Protein AF-A0A0W0YCG8-F1 (afdb_monomer)

Organism: NCBI:txid28087

Structure (mmCIF, N/CA/C/O backbone):
data_AF-A0A0W0YCG8-F1
#
_entry.id   AF-A0A0W0YCG8-F1
#
loop_
_atom_site.group_PDB
_atom_site.id
_atom_site.type_symbol
_atom_site.label_atom_id
_atom_site.label_alt_id
_atom_site.label_comp_id
_atom_site.label_asym_id
_atom_site.label_entity_id
_atom_site.label_seq_id
_atom_site.pdbx_PDB_ins_code
_atom_site.Cartn_x
_atom_site.Cartn_y
_atom_site.Cartn_z
_atom_site.occupancy
_atom_site.B_iso_or_equiv
_atom_site.auth_seq_id
_atom_site.auth_comp_id
_atom_site.auth_asym_id
_atom_site.auth_atom_id
_atom_site.pdbx_PDB_model_num
ATOM 1 N N . MET A 1 1 ? 3.716 -2.153 -11.231 1.00 75.94 1 MET A N 1
ATOM 2 C CA . MET A 1 1 ? 2.889 -1.045 -11.784 1.00 75.94 1 MET A CA 1
ATOM 3 C C . MET A 1 1 ? 3.564 0.271 -11.374 1.00 75.94 1 MET A C 1
ATOM 5 O O . MET A 1 1 ? 4.668 0.195 -10.859 1.00 75.94 1 MET A O 1
ATOM 9 N N . TRP A 1 2 ? 3.034 1.462 -11.666 1.00 79.69 2 TRP A N 1
ATOM 10 C CA . TRP A 1 2 ? 3.650 2.719 -11.185 1.00 79.69 2 TRP A CA 1
ATOM 11 C C . TRP A 1 2 ? 3.184 3.035 -9.757 1.00 79.69 2 TRP A C 1
ATOM 13 O O . TRP A 1 2 ? 2.048 2.702 -9.394 1.00 79.69 2 TRP A O 1
ATOM 23 N N . LEU A 1 3 ? 4.001 3.732 -8.964 1.00 80.56 3 LEU A N 1
ATOM 24 C CA . LEU A 1 3 ? 3.721 4.027 -7.554 1.00 80.56 3 LEU A CA 1
ATOM 25 C C . LEU A 1 3 ? 2.425 4.844 -7.393 1.00 80.56 3 LEU A C 1
ATOM 27 O O . LEU A 1 3 ? 1.609 4.587 -6.502 1.00 80.56 3 LEU A O 1
ATOM 31 N N . ALA A 1 4 ? 2.151 5.778 -8.305 1.00 82.56 4 ALA A N 1
ATOM 32 C CA . ALA A 1 4 ? 0.901 6.534 -8.356 1.00 82.56 4 ALA A CA 1
ATOM 33 C C . ALA A 1 4 ? -0.326 5.648 -8.624 1.00 82.56 4 ALA A C 1
ATOM 35 O O . ALA A 1 4 ? -1.410 5.925 -8.099 1.00 82.56 4 ALA A O 1
ATOM 36 N N . GLN A 1 5 ? -0.175 4.563 -9.391 1.00 87.38 5 GLN A N 1
ATOM 37 C CA . GLN A 1 5 ? -1.252 3.592 -9.590 1.00 87.38 5 GLN A CA 1
ATOM 38 C C . GLN A 1 5 ? -1.502 2.791 -8.303 1.00 87.38 5 GLN A C 1
ATOM 40 O O . GLN A 1 5 ? -2.656 2.620 -7.904 1.00 87.38 5 GLN A O 1
ATOM 45 N N . HIS A 1 6 ? -0.446 2.374 -7.598 1.00 91.62 6 HIS A N 1
ATOM 46 C CA . HIS A 1 6 ? -0.565 1.701 -6.299 1.00 91.62 6 HIS A CA 1
ATOM 47 C C . HIS A 1 6 ? -1.318 2.570 -5.274 1.00 91.62 6 HIS A C 1
ATOM 49 O O . HIS A 1 6 ? -2.261 2.117 -4.608 1.00 91.62 6 HIS A O 1
ATOM 55 N N . ALA A 1 7 ? -0.987 3.864 -5.211 1.00 91.38 7 ALA A N 1
ATOM 56 C CA . ALA A 1 7 ? -1.685 4.822 -4.358 1.00 91.38 7 ALA A CA 1
ATOM 57 C C . ALA A 1 7 ? -3.140 5.053 -4.771 1.00 91.38 7 ALA A C 1
ATOM 59 O O . ALA A 1 7 ? -4.016 5.120 -3.907 1.00 91.38 7 ALA A O 1
ATOM 60 N N . ALA A 1 8 ? -3.430 5.151 -6.068 1.00 93.25 8 ALA A N 1
ATOM 61 C CA . ALA A 1 8 ? -4.796 5.335 -6.541 1.00 93.25 8 ALA A CA 1
ATOM 62 C C . ALA A 1 8 ? -5.688 4.133 -6.182 1.00 93.25 8 ALA A C 1
ATOM 64 O O . ALA A 1 8 ? -6.785 4.342 -5.661 1.00 93.25 8 ALA A O 1
ATOM 65 N N . ILE A 1 9 ? -5.207 2.893 -6.351 1.00 95.06 9 ILE A N 1
ATOM 66 C CA . ILE A 1 9 ? -5.914 1.681 -5.888 1.00 95.06 9 ILE A CA 1
ATOM 67 C C . ILE A 1 9 ? -6.145 1.750 -4.375 1.00 95.06 9 ILE A C 1
ATOM 69 O O . ILE A 1 9 ? -7.273 1.567 -3.911 1.00 95.06 9 ILE A O 1
ATOM 73 N N . SER A 1 10 ? -5.099 2.076 -3.613 1.00 95.69 10 SER A N 1
ATOM 74 C CA . SER A 1 10 ? -5.163 2.196 -2.153 1.00 95.69 10 SER A CA 1
ATOM 75 C C . SER A 1 10 ? -6.242 3.184 -1.702 1.00 95.69 10 SER A C 1
ATOM 77 O O . SER A 1 10 ? -7.045 2.888 -0.817 1.00 95.69 10 SER A O 1
ATOM 79 N N . ILE A 1 11 ? -6.310 4.351 -2.344 1.00 95.69 11 ILE A N 1
ATOM 80 C CA . ILE A 1 11 ? -7.293 5.389 -2.027 1.00 95.69 11 ILE A CA 1
ATOM 81 C C . ILE A 1 11 ? -8.703 4.953 -2.432 1.00 95.69 11 ILE A C 1
ATOM 83 O O . ILE A 1 11 ? -9.627 5.125 -1.636 1.00 95.69 11 ILE A O 1
ATOM 87 N N . ILE A 1 12 ? -8.882 4.364 -3.620 1.00 96.50 12 ILE A N 1
ATOM 88 C CA . ILE A 1 12 ? -10.183 3.845 -4.073 1.00 96.50 12 ILE A CA 1
ATOM 89 C C . ILE A 1 12 ? -10.737 2.858 -3.046 1.00 96.50 12 ILE A C 1
ATOM 91 O O . ILE A 1 12 ? -11.867 3.016 -2.579 1.00 96.50 12 ILE A O 1
ATOM 95 N N . VAL A 1 13 ? -9.935 1.871 -2.647 1.00 96.44 13 VAL A N 1
ATOM 96 C CA . VAL A 1 13 ? -10.360 0.844 -1.692 1.00 96.44 13 VAL A CA 1
ATOM 97 C C . VAL A 1 13 ? -10.629 1.445 -0.313 1.00 96.44 13 VAL A C 1
ATOM 99 O O . VAL A 1 13 ? -11.648 1.116 0.302 1.00 96.44 13 VAL A O 1
ATOM 102 N N . ALA A 1 14 ? -9.782 2.360 0.166 1.00 96.06 14 ALA A N 1
ATOM 103 C CA . ALA A 1 14 ? -9.992 3.031 1.447 1.00 96.06 14 ALA A CA 1
ATOM 104 C C . ALA A 1 14 ? -11.296 3.842 1.457 1.00 96.06 14 ALA A C 1
ATOM 106 O O . ALA A 1 14 ? -12.051 3.796 2.432 1.00 96.06 14 ALA A O 1
ATOM 107 N N . THR A 1 15 ? -11.594 4.557 0.370 1.00 96.00 15 THR A N 1
ATOM 108 C CA . THR A 1 15 ? -12.833 5.325 0.214 1.00 96.00 15 THR A CA 1
ATOM 109 C C . THR A 1 15 ? -14.055 4.411 0.169 1.00 96.00 15 THR A C 1
ATOM 111 O O . THR A 1 15 ? -15.028 4.669 0.878 1.00 96.00 15 THR A O 1
ATOM 114 N N . LEU A 1 16 ? -14.014 3.323 -0.604 1.00 96.44 16 LEU A N 1
ATOM 115 C CA . LEU A 1 16 ? -15.123 2.367 -0.681 1.00 96.44 16 LEU A CA 1
ATOM 116 C C . LEU A 1 16 ? -15.364 1.662 0.658 1.00 96.44 16 LEU A C 1
ATOM 118 O O . LEU A 1 16 ? -16.511 1.526 1.085 1.00 96.44 16 LEU A O 1
ATOM 122 N N . SER A 1 17 ? -14.297 1.280 1.359 1.00 95.81 17 SER A N 1
ATOM 123 C CA . SER A 1 17 ? -14.372 0.694 2.702 1.00 95.81 17 SER A CA 1
ATOM 124 C C . SER A 1 17 ? -14.968 1.685 3.700 1.00 95.81 17 SER A C 1
ATOM 126 O O . SER A 1 17 ? -15.853 1.334 4.479 1.00 95.81 17 SER A O 1
ATOM 128 N N . HIS A 1 18 ? -14.544 2.952 3.653 1.00 94.88 18 HIS A N 1
ATOM 129 C CA . HIS A 1 18 ? -15.109 4.007 4.491 1.00 94.88 18 HIS A CA 1
ATOM 130 C C . HIS A 1 18 ? -16.610 4.192 4.241 1.00 94.88 18 HIS A C 1
ATOM 132 O O . HIS A 1 18 ? -17.388 4.244 5.193 1.00 94.88 18 HIS A O 1
ATOM 138 N N . ALA A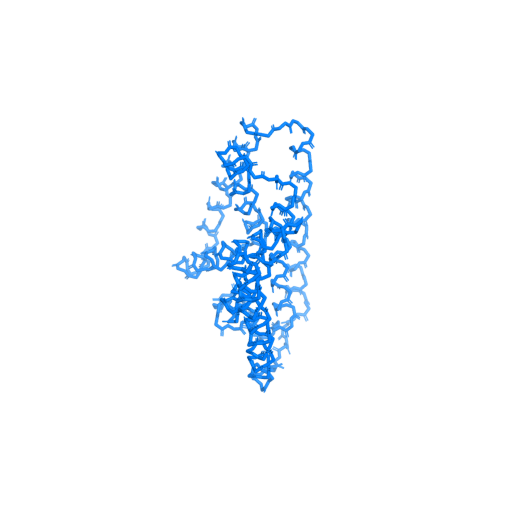 1 19 ? -17.019 4.241 2.972 1.00 94.00 19 ALA A N 1
ATOM 139 C CA . ALA A 1 19 ? -18.409 4.452 2.587 1.00 94.00 19 ALA A CA 1
ATOM 140 C C . ALA A 1 19 ? -19.321 3.272 2.965 1.00 94.00 19 ALA A C 1
ATOM 142 O O . ALA A 1 19 ? -20.441 3.487 3.424 1.00 94.00 19 ALA A O 1
ATOM 143 N N . SER A 1 20 ? -18.848 2.036 2.788 1.00 94.94 20 SER A N 1
ATOM 144 C CA . SER A 1 20 ? -19.651 0.820 2.992 1.00 94.94 20 SER A CA 1
ATOM 145 C C . SER A 1 20 ? -19.621 0.302 4.431 1.00 94.94 20 SER A C 1
ATOM 147 O O . SER A 1 20 ? -20.658 -0.076 4.970 1.00 94.94 20 SER A O 1
ATOM 149 N N . MET A 1 21 ? -18.453 0.314 5.076 1.00 93.50 21 MET A N 1
ATOM 150 C CA . MET A 1 21 ? -18.226 -0.313 6.384 1.00 93.50 21 MET A CA 1
ATOM 151 C C . MET A 1 21 ? -18.056 0.701 7.521 1.00 93.50 21 MET A C 1
ATOM 153 O O . MET A 1 21 ? -17.871 0.307 8.670 1.00 93.50 21 MET A O 1
ATOM 157 N N . ARG A 1 22 ? -18.104 2.010 7.227 1.00 90.31 22 ARG A N 1
ATOM 158 C CA . ARG A 1 22 ? -17.915 3.106 8.200 1.00 90.31 22 ARG A CA 1
ATOM 159 C C . ARG A 1 22 ? -16.582 3.045 8.957 1.00 90.31 22 ARG A C 1
ATOM 161 O O . ARG A 1 22 ? -16.466 3.556 10.070 1.00 90.31 22 ARG A O 1
ATOM 168 N N . VAL A 1 23 ? -15.556 2.457 8.347 1.00 92.81 23 VAL A N 1
ATOM 169 C CA . VAL A 1 23 ? -14.203 2.418 8.918 1.00 92.81 23 VAL A CA 1
ATOM 170 C C . VAL A 1 23 ? -13.566 3.818 8.918 1.00 92.81 23 VAL A C 1
ATOM 172 O O . VAL A 1 23 ? -13.846 4.615 8.018 1.00 92.81 23 VAL A O 1
ATOM 175 N N . PRO A 1 24 ? -12.701 4.165 9.890 1.00 94.25 24 PRO A N 1
ATOM 176 C CA . PRO A 1 24 ? -12.032 5.464 9.937 1.00 94.25 24 PRO A CA 1
ATOM 177 C C . PRO A 1 24 ? -11.129 5.701 8.717 1.00 94.25 24 PRO A C 1
ATOM 179 O O . PRO A 1 24 ? -10.029 5.155 8.628 1.00 94.25 24 PRO A O 1
ATOM 182 N N . PHE A 1 25 ? -11.572 6.571 7.801 1.00 93.69 25 PHE A N 1
ATOM 183 C CA . PHE A 1 25 ? -10.884 6.828 6.531 1.00 93.69 25 PHE A CA 1
ATOM 184 C C . PHE A 1 25 ? -9.417 7.225 6.714 1.00 93.69 25 PHE A C 1
ATOM 186 O O . PHE A 1 25 ? -8.550 6.654 6.068 1.00 93.69 25 PHE A O 1
ATOM 193 N N . LYS A 1 26 ? -9.130 8.177 7.614 1.00 93.88 26 LYS A N 1
ATOM 194 C CA . LYS A 1 26 ? -7.778 8.735 7.789 1.00 93.88 26 LYS A CA 1
ATOM 195 C C . LYS A 1 26 ? -6.751 7.674 8.175 1.00 93.88 26 LYS A C 1
ATOM 197 O O . LYS A 1 26 ? -5.695 7.614 7.563 1.00 93.88 26 LYS A O 1
ATOM 202 N N . SER A 1 27 ? -7.058 6.856 9.179 1.00 94.69 27 SER A N 1
ATOM 203 C CA . SER A 1 27 ? -6.141 5.811 9.645 1.00 94.69 27 SER A CA 1
ATOM 204 C C . SER A 1 27 ? -5.960 4.728 8.589 1.00 94.69 27 SER A C 1
ATOM 206 O O . SER A 1 27 ? -4.835 4.303 8.353 1.00 94.69 27 SER A O 1
ATOM 208 N N . LEU A 1 28 ? -7.052 4.335 7.923 1.00 96.00 28 LEU A N 1
ATOM 209 C CA . LEU A 1 28 ? -7.011 3.316 6.882 1.00 96.00 28 LEU A CA 1
ATOM 210 C C . LEU A 1 28 ? -6.197 3.779 5.669 1.00 96.00 28 LEU A C 1
ATOM 212 O O . LEU A 1 28 ? -5.241 3.111 5.295 1.00 96.00 28 LEU A O 1
ATOM 216 N N . VAL A 1 29 ? -6.532 4.936 5.087 1.00 95.25 29 VAL A N 1
ATOM 217 C CA . VAL A 1 29 ? -5.847 5.458 3.895 1.00 95.25 29 VAL A CA 1
ATOM 218 C C . VAL A 1 29 ? -4.385 5.773 4.186 1.00 95.25 29 VAL A C 1
ATOM 220 O O . VAL A 1 29 ? -3.536 5.513 3.344 1.00 95.25 29 VAL A O 1
ATOM 223 N N . PHE A 1 30 ? -4.070 6.274 5.386 1.00 95.81 30 PHE A N 1
ATOM 224 C CA . PHE A 1 30 ? -2.686 6.511 5.781 1.00 95.81 30 PHE A CA 1
ATOM 225 C C . PHE A 1 30 ? -1.898 5.201 5.840 1.00 95.81 30 PHE A C 1
ATOM 227 O O . PHE A 1 30 ? -0.817 5.138 5.269 1.00 95.81 30 PHE A O 1
ATOM 234 N N . GLY A 1 31 ? -2.455 4.145 6.444 1.00 97.06 31 GLY A N 1
ATOM 235 C CA . GLY A 1 31 ? -1.828 2.822 6.451 1.00 97.06 31 GLY A CA 1
ATOM 236 C C . GLY A 1 31 ? -1.652 2.236 5.051 1.00 97.06 31 GLY A C 1
ATOM 237 O O . GLY A 1 31 ? -0.573 1.752 4.729 1.00 97.06 31 GLY A O 1
ATOM 238 N N . MET A 1 32 ? -2.676 2.331 4.197 1.00 97.12 32 MET A N 1
ATOM 239 C CA . MET A 1 32 ? -2.603 1.803 2.829 1.00 97.12 32 MET A CA 1
ATOM 240 C C . MET A 1 32 ? -1.589 2.556 1.967 1.00 97.12 32 MET A C 1
ATOM 242 O O . MET A 1 32 ? -0.845 1.931 1.223 1.00 97.12 32 MET A O 1
ATOM 246 N N . LEU A 1 33 ? -1.519 3.886 2.083 1.00 94.62 33 LEU A N 1
ATOM 247 C CA . LEU A 1 33 ? -0.492 4.674 1.405 1.00 94.62 33 LEU A CA 1
ATOM 248 C C . LEU A 1 33 ? 0.897 4.327 1.945 1.00 94.62 33 LEU A C 1
ATOM 250 O O . LEU A 1 33 ? 1.789 4.044 1.159 1.00 94.62 33 LEU A O 1
ATOM 254 N N . LEU A 1 34 ? 1.067 4.263 3.269 1.00 94.06 34 LEU A N 1
ATOM 255 C CA . LEU A 1 34 ? 2.352 3.942 3.892 1.00 94.06 34 LEU A CA 1
ATOM 256 C C . LEU A 1 34 ? 2.893 2.570 3.459 1.00 94.06 34 LEU A C 1
ATOM 258 O O . LEU A 1 34 ? 4.100 2.421 3.312 1.00 94.06 34 LEU A O 1
ATOM 262 N N . ALA A 1 35 ? 2.018 1.596 3.199 1.00 94.75 35 ALA A N 1
ATOM 263 C CA . ALA A 1 35 ? 2.412 0.287 2.681 1.00 94.75 35 ALA A CA 1
ATOM 264 C C . ALA A 1 35 ? 3.114 0.353 1.317 1.00 94.75 35 ALA A C 1
ATOM 266 O O . ALA A 1 35 ? 3.987 -0.465 1.057 1.00 94.75 35 ALA A O 1
ATOM 267 N N . ASN A 1 36 ? 2.791 1.340 0.474 1.00 90.50 36 ASN A N 1
ATOM 268 C CA . ASN A 1 36 ? 3.441 1.511 -0.829 1.00 90.50 36 ASN A CA 1
ATOM 269 C C . ASN A 1 36 ? 4.887 2.006 -0.715 1.00 90.50 36 ASN A C 1
ATOM 271 O O . ASN A 1 36 ? 5.609 1.980 -1.700 1.00 90.50 36 ASN A O 1
ATOM 275 N N . LEU A 1 37 ? 5.341 2.419 0.476 1.00 88.12 37 LEU A N 1
ATOM 276 C CA . LEU A 1 37 ? 6.766 2.666 0.709 1.00 88.12 37 LEU A CA 1
ATOM 277 C C . LEU A 1 37 ? 7.602 1.385 0.669 1.00 88.12 37 LEU A C 1
ATOM 279 O O . LEU A 1 37 ? 8.823 1.479 0.758 1.00 88.12 37 LEU A O 1
ATOM 283 N N . ILE A 1 38 ? 6.976 0.210 0.552 1.00 86.56 38 ILE A N 1
ATOM 284 C CA . ILE A 1 38 ? 7.695 -1.036 0.308 1.00 86.56 38 ILE A CA 1
ATOM 285 C C . ILE A 1 38 ? 8.560 -0.953 -0.955 1.00 86.56 38 ILE A C 1
ATOM 287 O O . ILE A 1 38 ? 9.672 -1.465 -0.908 1.00 86.56 38 ILE A O 1
ATOM 291 N N . ASP A 1 39 ? 8.135 -0.165 -1.958 1.00 81.81 39 ASP A N 1
ATOM 292 C CA . ASP A 1 39 ? 8.884 0.132 -3.190 1.00 81.81 39 ASP A CA 1
ATOM 293 C C . ASP A 1 39 ? 10.257 0.779 -2.954 1.00 81.81 39 ASP A C 1
ATOM 295 O O . ASP A 1 39 ? 11.067 0.894 -3.872 1.00 81.81 39 ASP A O 1
ATOM 299 N N . ILE A 1 40 ? 10.570 1.214 -1.727 1.00 75.56 40 ILE A N 1
ATOM 300 C CA . ILE A 1 40 ? 11.920 1.673 -1.394 1.00 75.56 40 ILE A CA 1
ATOM 301 C C . ILE A 1 40 ? 12.970 0.566 -1.583 1.00 75.56 40 ILE A C 1
ATOM 303 O O . ILE A 1 40 ? 14.147 0.880 -1.747 1.00 75.56 40 ILE A O 1
ATOM 307 N N . ASP A 1 41 ? 12.583 -0.714 -1.580 1.00 71.75 41 ASP A N 1
ATOM 308 C CA . ASP A 1 41 ? 13.497 -1.818 -1.888 1.00 71.75 41 ASP A CA 1
ATOM 309 C C . ASP A 1 41 ? 14.020 -1.796 -3.328 1.00 71.75 41 ASP A C 1
ATOM 311 O O . ASP A 1 41 ? 15.180 -2.152 -3.540 1.00 71.75 41 ASP A O 1
ATOM 315 N N . HIS A 1 42 ? 13.281 -1.222 -4.280 1.00 73.56 42 HIS A N 1
ATOM 316 C CA . HIS A 1 42 ? 13.799 -0.935 -5.622 1.00 73.56 42 HIS A CA 1
ATOM 317 C C . HIS A 1 42 ? 15.029 -0.023 -5.581 1.00 73.56 42 HIS A C 1
ATOM 319 O O . HIS A 1 42 ? 15.949 -0.195 -6.375 1.00 73.56 42 HIS A O 1
ATOM 325 N N . ALA A 1 43 ? 15.093 0.916 -4.627 1.00 65.12 43 ALA A N 1
ATOM 326 C CA . ALA A 1 43 ? 16.251 1.793 -4.443 1.00 65.12 43 ALA A CA 1
ATOM 327 C C . ALA A 1 43 ? 17.458 1.083 -3.797 1.00 65.12 43 ALA A C 1
ATOM 329 O O . ALA A 1 43 ? 18.575 1.599 -3.864 1.00 65.12 43 ALA A O 1
ATOM 330 N N . PHE A 1 44 ? 17.257 -0.083 -3.178 1.00 62.69 44 PHE A N 1
ATOM 331 C CA . PHE A 1 44 ? 18.330 -0.909 -2.614 1.00 62.69 44 PHE A CA 1
ATOM 332 C C . PHE A 1 44 ? 18.793 -2.015 -3.578 1.00 62.69 44 PHE A C 1
ATOM 334 O O . PHE A 1 44 ? 19.954 -2.413 -3.519 1.00 62.69 44 PHE A O 1
ATOM 341 N N . ASP A 1 45 ? 17.930 -2.429 -4.510 1.00 61.44 45 ASP A N 1
ATOM 342 C CA . ASP A 1 45 ? 18.162 -3.498 -5.491 1.00 61.44 45 ASP A CA 1
ATOM 343 C C . ASP A 1 45 ? 18.270 -2.968 -6.943 1.00 61.44 45 ASP A C 1
ATOM 345 O O . ASP A 1 45 ? 18.074 -3.700 -7.909 1.00 61.44 45 ASP A O 1
ATOM 349 N N . VAL A 1 46 ? 18.643 -1.694 -7.117 1.00 54.16 46 VAL A N 1
ATOM 350 C CA . VAL A 1 46 ? 18.683 -0.939 -8.399 1.00 54.16 46 VAL A CA 1
ATOM 351 C C . VAL A 1 46 ? 19.458 -1.647 -9.525 1.00 54.16 46 VAL A C 1
ATOM 353 O O . VAL A 1 46 ? 19.268 -1.355 -10.700 1.00 54.16 46 VAL A O 1
ATOM 356 N N . GLY A 1 47 ? 20.349 -2.582 -9.189 1.00 54.41 47 GLY A N 1
ATOM 357 C CA . GLY A 1 47 ? 21.133 -3.343 -10.162 1.00 54.41 47 GLY A CA 1
ATOM 358 C C . GLY A 1 47 ? 20.429 -4.525 -10.829 1.00 54.41 47 GLY A C 1
ATOM 359 O O . GLY A 1 47 ? 20.870 -4.987 -11.880 1.00 54.41 47 GLY A O 1
ATOM 360 N N . SER A 1 48 ? 19.357 -5.042 -10.228 1.00 54.84 48 SER A N 1
ATOM 361 C CA . SER A 1 48 ? 18.550 -6.138 -10.784 1.00 54.84 48 SER A CA 1
ATOM 362 C C . SER A 1 48 ? 17.289 -5.642 -11.493 1.00 54.84 48 SER A C 1
ATOM 364 O O . SER A 1 48 ? 16.691 -6.393 -12.267 1.00 54.84 48 SER A O 1
ATOM 366 N N . ASP A 1 49 ? 16.910 -4.384 -11.270 1.00 58.16 49 ASP A N 1
ATOM 367 C CA . ASP A 1 49 ? 15.713 -3.769 -11.827 1.00 58.16 49 ASP A CA 1
ATOM 368 C C . ASP A 1 49 ? 16.015 -3.082 -13.166 1.00 58.16 49 ASP A C 1
ATOM 370 O O . ASP A 1 49 ? 16.384 -1.913 -13.248 1.00 58.16 49 ASP A O 1
ATOM 374 N N . ASN A 1 50 ? 15.879 -3.834 -14.257 1.00 56.62 50 ASN A N 1
ATOM 375 C CA . ASN A 1 50 ? 16.001 -3.291 -15.611 1.00 56.62 50 ASN A CA 1
ATOM 376 C C . ASN A 1 50 ? 14.693 -2.646 -16.119 1.00 56.62 50 ASN A C 1
ATOM 378 O O . ASN A 1 50 ? 14.571 -2.404 -17.321 1.00 56.62 50 ASN A O 1
ATOM 382 N N . GLY A 1 51 ? 13.701 -2.413 -15.248 1.00 53.94 51 GLY A N 1
ATOM 383 C CA . GLY A 1 51 ? 12.387 -1.869 -15.607 1.00 53.94 51 GLY A CA 1
ATOM 384 C C . GLY A 1 51 ? 11.455 -2.850 -16.334 1.00 53.94 51 GLY A C 1
ATOM 385 O O . GLY A 1 51 ? 10.321 -2.494 -16.645 1.00 53.94 51 GLY A O 1
ATOM 386 N N . TYR A 1 52 ? 11.915 -4.079 -16.594 1.00 51.34 52 TYR A N 1
ATOM 387 C CA . TYR A 1 52 ? 11.150 -5.170 -17.215 1.00 51.34 52 TYR A CA 1
ATOM 388 C C . TYR A 1 52 ? 11.153 -6.453 -16.374 1.00 51.34 52 TYR A C 1
ATOM 390 O O . TYR A 1 52 ? 10.516 -7.443 -16.743 1.00 51.34 52 TYR A O 1
ATOM 398 N N . ALA A 1 53 ? 11.904 -6.469 -15.275 1.00 58.72 53 ALA A N 1
ATOM 399 C CA . ALA A 1 53 ? 12.057 -7.636 -14.437 1.00 58.72 53 ALA A CA 1
ATOM 400 C C . ALA A 1 53 ? 10.942 -7.710 -13.385 1.00 58.72 53 ALA A C 1
ATOM 402 O O . ALA A 1 53 ? 10.398 -6.702 -12.944 1.00 58.72 53 ALA A O 1
ATOM 403 N N . ASN A 1 54 ? 10.566 -8.934 -13.014 1.00 62.38 54 ASN A N 1
ATOM 404 C CA . ASN A 1 54 ? 9.465 -9.173 -12.089 1.00 62.38 54 ASN A CA 1
ATOM 405 C C . ASN A 1 54 ? 9.855 -8.743 -10.665 1.00 62.38 54 ASN A C 1
ATOM 407 O O . ASN A 1 54 ? 10.572 -9.479 -9.973 1.00 62.38 54 ASN A O 1
ATOM 411 N N . SER A 1 55 ? 9.344 -7.583 -10.240 1.00 65.00 55 SER A N 1
ATOM 412 C CA . SER A 1 55 ? 9.575 -6.978 -8.921 1.00 65.00 55 SER A CA 1
ATOM 413 C C . SER A 1 55 ? 9.320 -7.964 -7.776 1.00 65.00 55 SER A C 1
ATOM 415 O O . SER A 1 55 ? 10.115 -8.068 -6.840 1.00 65.00 55 SER A O 1
ATOM 417 N N . LEU A 1 56 ? 8.296 -8.815 -7.924 1.00 62.56 56 LEU A N 1
ATOM 418 C CA . LEU A 1 56 ? 7.886 -9.826 -6.940 1.00 62.56 56 LEU A CA 1
ATOM 419 C C . LEU A 1 56 ? 8.948 -10.895 -6.653 1.00 62.56 56 LEU A C 1
ATOM 421 O O . LEU A 1 56 ? 8.880 -11.569 -5.628 1.00 62.56 56 LEU A O 1
ATOM 425 N N . THR A 1 57 ? 9.898 -11.096 -7.566 1.00 63.25 57 THR A N 1
ATOM 426 C CA . THR A 1 57 ? 10.938 -12.133 -7.443 1.00 63.25 57 THR A CA 1
ATOM 427 C C . THR A 1 57 ? 12.322 -11.578 -7.153 1.00 63.25 57 THR A C 1
ATOM 429 O O . THR A 1 57 ? 13.236 -12.352 -6.871 1.00 63.25 57 THR A O 1
ATOM 432 N N . LEU A 1 58 ? 12.481 -10.259 -7.240 1.00 70.31 58 LEU A N 1
ATOM 433 C CA . LEU A 1 58 ? 13.778 -9.604 -7.150 1.00 70.31 58 LEU A CA 1
ATOM 434 C C . LEU A 1 58 ? 13.943 -8.804 -5.872 1.00 70.31 58 LEU A C 1
ATOM 436 O O . LEU A 1 58 ? 15.045 -8.793 -5.330 1.00 70.31 58 LEU A O 1
ATOM 440 N N . HIS A 1 59 ? 12.869 -8.189 -5.381 1.00 78.00 59 HIS A N 1
ATOM 441 C CA . HIS A 1 59 ? 12.978 -7.270 -4.265 1.00 78.00 59 HIS A CA 1
ATOM 442 C C . HIS A 1 59 ? 12.649 -7.936 -2.938 1.00 78.00 59 HIS A C 1
ATOM 444 O O . HIS A 1 59 ? 11.645 -8.637 -2.774 1.00 78.00 59 HIS A O 1
ATOM 450 N N . ILE A 1 60 ? 13.540 -7.740 -1.971 1.00 78.44 60 ILE A N 1
ATOM 451 C CA . ILE A 1 60 ? 13.510 -8.472 -0.704 1.00 78.44 60 ILE A CA 1
ATOM 452 C C . ILE A 1 60 ? 12.206 -8.221 0.060 1.00 78.44 60 ILE A C 1
ATOM 454 O O . ILE A 1 60 ? 11.631 -9.171 0.601 1.00 78.44 60 ILE A O 1
ATOM 458 N N . PHE A 1 61 ? 11.712 -6.980 0.127 1.00 81.75 61 PHE A N 1
ATOM 459 C CA . PHE A 1 61 ? 10.474 -6.728 0.859 1.00 81.75 61 PHE A CA 1
ATOM 460 C C . PHE A 1 61 ? 9.260 -7.257 0.099 1.00 81.75 61 PHE A C 1
ATOM 462 O O . PHE A 1 61 ? 8.368 -7.816 0.737 1.00 81.75 61 PHE A O 1
ATOM 469 N N . HIS A 1 62 ? 9.262 -7.206 -1.233 1.00 86.69 62 HIS A N 1
ATOM 470 C CA . HIS A 1 62 ? 8.237 -7.846 -2.059 1.00 86.69 62 HIS A CA 1
ATOM 471 C C . HIS A 1 62 ? 8.152 -9.362 -1.832 1.00 86.69 62 HIS A C 1
ATOM 473 O O . HIS A 1 62 ? 7.051 -9.890 -1.658 1.00 86.69 62 HIS A O 1
ATOM 479 N N . ILE A 1 63 ? 9.289 -10.055 -1.724 1.00 83.44 63 ILE A N 1
ATOM 480 C CA . ILE A 1 63 ? 9.345 -11.502 -1.444 1.00 83.44 63 ILE A CA 1
ATOM 481 C C . ILE A 1 63 ? 8.732 -11.828 -0.072 1.00 83.44 63 ILE A C 1
ATOM 483 O O . ILE A 1 63 ? 7.967 -12.785 0.061 1.00 83.44 63 ILE A O 1
ATOM 487 N N . TYR A 1 64 ? 9.034 -11.033 0.960 1.00 85.81 64 TYR A N 1
ATOM 488 C CA . TYR A 1 64 ? 8.553 -11.279 2.329 1.00 85.81 64 TYR A CA 1
ATOM 489 C C . TYR A 1 64 ? 7.270 -10.531 2.697 1.00 85.81 64 TYR A C 1
ATOM 491 O O . TYR A 1 64 ? 6.823 -10.572 3.846 1.00 85.81 64 TYR A O 1
ATOM 499 N N . SER A 1 65 ? 6.640 -9.880 1.733 1.00 88.44 65 SER A N 1
ATOM 500 C CA . SER A 1 65 ? 5.455 -9.045 1.914 1.00 88.44 65 SER A CA 1
ATOM 501 C C . SER A 1 65 ? 4.273 -9.784 2.554 1.00 88.44 65 SER A C 1
ATOM 503 O O . SER A 1 65 ? 3.584 -9.212 3.397 1.00 88.44 65 SER A O 1
ATOM 505 N N . GLY A 1 66 ? 4.080 -11.076 2.258 1.00 88.25 66 GLY A N 1
ATOM 506 C CA . GLY A 1 66 ? 3.068 -11.910 2.917 1.00 88.25 66 GLY A CA 1
ATOM 507 C C . GLY A 1 66 ? 3.317 -12.078 4.421 1.00 88.25 66 GLY A C 1
ATOM 508 O O . GLY A 1 66 ? 2.389 -11.979 5.228 1.00 88.25 66 GLY A O 1
ATOM 509 N N . LEU A 1 67 ? 4.581 -12.252 4.820 1.00 89.25 67 LEU A N 1
ATOM 510 C CA . LEU A 1 67 ? 4.972 -12.320 6.228 1.00 89.25 67 LEU A CA 1
ATOM 511 C C . LEU A 1 67 ? 4.800 -10.954 6.906 1.00 89.25 67 LEU A C 1
ATOM 513 O O . LEU A 1 67 ? 4.222 -10.878 7.988 1.00 89.25 67 LEU A O 1
ATOM 517 N N . ILE A 1 68 ? 5.209 -9.868 6.248 1.00 92.19 68 ILE A N 1
ATOM 518 C CA . ILE A 1 68 ? 5.033 -8.496 6.750 1.00 92.19 68 ILE A CA 1
ATOM 519 C C . ILE A 1 68 ? 3.539 -8.163 6.932 1.00 92.19 68 ILE A C 1
ATOM 521 O O . ILE A 1 68 ? 3.134 -7.661 7.983 1.00 92.19 68 ILE A O 1
ATOM 525 N N . ALA A 1 69 ? 2.691 -8.507 5.960 1.00 94.31 69 ALA A N 1
ATOM 526 C CA . ALA A 1 69 ? 1.244 -8.323 6.044 1.00 94.31 69 ALA A CA 1
ATOM 527 C C . ALA A 1 69 ? 0.639 -9.113 7.215 1.00 94.31 69 ALA A C 1
ATOM 529 O O . ALA A 1 69 ? -0.181 -8.578 7.966 1.00 94.31 69 ALA A O 1
ATOM 530 N N . SER A 1 70 ? 1.089 -10.354 7.432 1.00 92.56 70 SER A N 1
ATOM 531 C CA . SER A 1 70 ? 0.654 -11.168 8.573 1.00 92.56 70 SER A CA 1
ATOM 532 C C . SER A 1 70 ? 1.049 -10.550 9.923 1.00 92.56 70 SER A C 1
ATOM 534 O O . SER A 1 70 ? 0.236 -10.529 10.848 1.00 92.56 70 SER A O 1
ATOM 536 N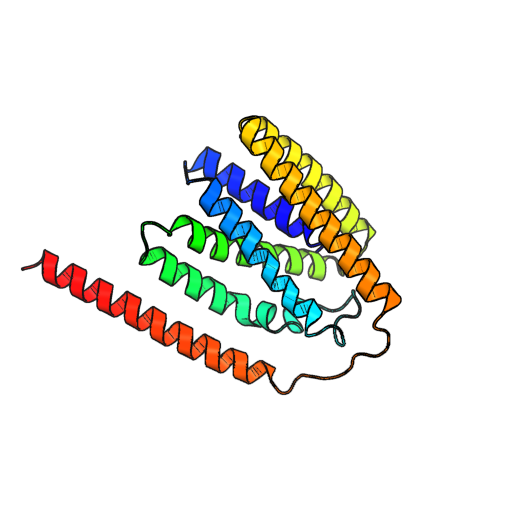 N . ILE A 1 71 ? 2.246 -9.956 10.022 1.00 93.19 71 ILE A N 1
ATOM 537 C CA . ILE A 1 71 ? 2.696 -9.213 11.205 1.00 93.19 71 ILE A CA 1
ATOM 538 C C . ILE A 1 71 ? 1.752 -8.037 11.475 1.00 93.19 71 ILE A C 1
ATOM 540 O O . ILE A 1 71 ? 1.246 -7.903 12.590 1.00 93.19 71 ILE A O 1
ATOM 544 N N . PHE A 1 72 ? 1.453 -7.215 10.465 1.00 95.94 72 PHE A N 1
ATOM 545 C CA . PHE A 1 72 ? 0.522 -6.096 10.630 1.00 95.94 72 PHE A CA 1
ATOM 546 C C . PHE A 1 72 ? -0.880 -6.555 11.025 1.00 95.94 72 PHE A C 1
ATOM 548 O O . PHE A 1 72 ? -1.504 -5.932 11.883 1.00 95.94 72 PHE A O 1
ATOM 555 N N . TYR A 1 73 ? -1.363 -7.665 10.470 1.00 95.12 73 TYR A N 1
ATOM 556 C CA . TYR A 1 73 ? -2.646 -8.236 10.863 1.00 95.12 73 TYR A CA 1
ATOM 557 C C . TYR A 1 73 ? -2.668 -8.635 12.346 1.00 95.12 73 TYR A C 1
ATOM 559 O O . TYR A 1 73 ? -3.583 -8.244 13.071 1.00 95.12 73 TYR A O 1
ATOM 567 N N . LEU A 1 74 ? -1.637 -9.332 12.832 1.00 92.81 74 LEU A N 1
ATOM 568 C CA . LEU A 1 74 ? -1.516 -9.705 14.246 1.00 92.81 74 LEU A CA 1
ATOM 569 C C . LEU A 1 74 ? -1.473 -8.474 15.163 1.00 92.81 74 LEU A C 1
ATOM 571 O O . LEU A 1 74 ? -2.164 -8.432 16.183 1.00 92.81 74 LEU A O 1
ATOM 575 N N . ILE A 1 75 ? -0.725 -7.437 14.780 1.00 92.44 75 ILE A N 1
ATOM 576 C CA . ILE A 1 75 ? -0.684 -6.169 15.522 1.00 92.44 75 ILE A CA 1
ATOM 577 C C . ILE A 1 75 ? -2.076 -5.508 15.533 1.00 92.44 75 ILE A C 1
ATOM 579 O O . ILE A 1 75 ? -2.523 -5.019 16.574 1.00 92.44 75 ILE A O 1
ATOM 583 N N . ALA A 1 76 ? -2.806 -5.533 14.415 1.00 94.06 76 ALA A N 1
ATOM 584 C CA . ALA A 1 76 ? -4.150 -4.963 14.319 1.00 94.06 76 ALA A CA 1
ATOM 585 C C . ALA A 1 76 ? -5.168 -5.640 15.252 1.00 94.06 76 ALA A C 1
ATOM 587 O O . ALA A 1 76 ? -6.087 -4.974 15.748 1.00 94.06 76 ALA A O 1
ATOM 588 N N . LEU A 1 77 ? -5.012 -6.945 15.499 1.00 91.06 77 LEU A N 1
ATOM 589 C CA . LEU A 1 77 ? -5.847 -7.679 16.450 1.00 91.06 77 LEU A CA 1
ATOM 590 C C . LEU A 1 77 ? -5.641 -7.163 17.875 1.00 91.06 77 LEU A C 1
ATOM 592 O O . LEU A 1 77 ? -6.624 -6.984 18.595 1.00 91.06 77 LEU A O 1
ATOM 596 N N . LYS A 1 78 ? -4.395 -6.858 18.261 1.00 88.69 78 LYS A N 1
ATOM 597 C CA . LYS A 1 78 ? -4.072 -6.460 19.636 1.00 88.69 78 LYS A CA 1
ATOM 598 C C . LYS A 1 78 ? -4.339 -4.985 19.930 1.00 88.69 78 LYS A C 1
ATOM 600 O O . LYS A 1 78 ? -4.903 -4.655 20.970 1.00 88.69 78 LYS A O 1
ATOM 605 N N . PHE A 1 79 ? -3.945 -4.079 19.038 1.00 89.69 79 PHE A N 1
ATOM 606 C CA . PHE A 1 79 ? -3.986 -2.640 19.317 1.00 89.69 79 PHE A CA 1
ATOM 607 C C . PHE A 1 79 ? -5.272 -1.995 18.798 1.00 89.69 79 PHE A C 1
ATOM 609 O O . PHE A 1 79 ? -5.302 -1.422 17.710 1.00 89.69 79 PHE A O 1
ATOM 616 N N . SER A 1 80 ? -6.337 -2.028 19.604 1.00 87.81 80 SER A N 1
ATOM 617 C CA . SER A 1 80 ? -7.664 -1.487 19.254 1.00 87.81 80 SER A CA 1
ATOM 618 C C . SER A 1 80 ? -7.628 -0.036 18.743 1.00 87.81 80 SER A C 1
ATOM 620 O O . SER A 1 80 ? -8.259 0.271 17.732 1.00 87.81 80 SER A O 1
ATOM 622 N N . HIS A 1 81 ? -6.833 0.838 19.373 1.00 91.19 81 HIS A N 1
ATOM 623 C CA . HIS A 1 81 ? -6.697 2.250 18.985 1.00 91.19 81 HIS A CA 1
ATOM 624 C C . HIS A 1 81 ? -6.010 2.466 17.629 1.00 91.19 81 HIS A C 1
ATOM 626 O O . HIS A 1 81 ? -6.260 3.474 16.971 1.00 91.19 81 HIS A O 1
ATOM 632 N N . GLN A 1 82 ? -5.157 1.533 17.200 1.00 94.44 82 GLN A N 1
ATOM 633 C CA . GLN A 1 82 ? -4.396 1.618 15.947 1.00 94.44 82 GLN A CA 1
ATOM 634 C C . GLN A 1 82 ? -4.830 0.558 14.925 1.00 94.44 82 GLN A C 1
ATOM 636 O O . GLN A 1 82 ? -4.236 0.446 13.856 1.00 94.44 82 GLN A O 1
ATOM 641 N N . ARG A 1 83 ? -5.900 -0.194 15.209 1.00 95.25 83 ARG A N 1
ATOM 642 C CA . ARG A 1 83 ? -6.371 -1.322 14.395 1.00 95.25 83 ARG A CA 1
ATOM 643 C C . ARG A 1 83 ? -6.463 -0.975 12.914 1.00 95.25 83 ARG A C 1
ATOM 645 O O . ARG A 1 83 ? -5.923 -1.689 12.083 1.00 95.25 83 ARG A O 1
ATOM 652 N N . TYR A 1 84 ? -7.113 0.137 12.578 1.00 96.69 84 TYR A N 1
ATOM 653 C CA . TYR A 1 84 ? -7.331 0.523 11.181 1.00 96.69 84 TYR A CA 1
ATOM 654 C C . TYR A 1 84 ? -6.073 1.020 10.469 1.00 96.69 84 TYR A C 1
ATOM 656 O O . TYR A 1 84 ? -6.014 0.936 9.247 1.00 96.69 84 TYR A O 1
ATOM 664 N N . LEU A 1 85 ? -5.067 1.494 11.211 1.00 97.19 85 LEU A N 1
ATOM 665 C CA . LEU A 1 85 ? -3.756 1.799 10.645 1.00 97.19 85 LEU A CA 1
ATOM 666 C C . LEU A 1 85 ? -3.069 0.510 10.187 1.00 97.19 85 LEU A C 1
ATOM 668 O O . LEU A 1 85 ? -2.652 0.409 9.039 1.00 97.19 85 LEU A O 1
ATOM 672 N N . PHE A 1 86 ? -3.007 -0.490 11.067 1.00 97.44 86 PHE A N 1
ATOM 673 C CA . PHE A 1 86 ? -2.350 -1.765 10.777 1.00 97.44 86 PHE A CA 1
ATOM 674 C C . PHE A 1 86 ? -3.128 -2.629 9.779 1.00 97.44 86 PHE A C 1
ATOM 676 O O . PHE A 1 86 ? -2.522 -3.251 8.911 1.00 97.44 86 PHE A O 1
ATOM 683 N N . LEU A 1 87 ? -4.465 -2.604 9.817 1.00 96.94 87 LEU A N 1
ATOM 684 C CA . LEU A 1 87 ? -5.276 -3.172 8.737 1.00 96.94 87 LEU A CA 1
ATOM 685 C C . LEU A 1 87 ? -5.011 -2.448 7.414 1.00 96.94 87 LEU A C 1
ATOM 687 O O . LEU A 1 87 ? -4.892 -3.106 6.389 1.00 96.94 87 LEU A O 1
ATOM 691 N N . GLY A 1 88 ? -4.872 -1.118 7.435 1.00 97.25 88 GLY A N 1
ATOM 692 C CA . GLY A 1 88 ? -4.483 -0.342 6.259 1.00 97.25 88 GLY A CA 1
ATOM 693 C C . GLY A 1 88 ? -3.132 -0.775 5.701 1.00 97.25 88 GLY A C 1
ATOM 694 O O . GLY A 1 88 ? -3.031 -1.000 4.504 1.00 97.25 88 GLY A O 1
ATOM 695 N N . LEU A 1 89 ? -2.125 -0.972 6.553 1.00 97.44 89 LEU A N 1
ATOM 696 C CA . LEU A 1 89 ? -0.817 -1.484 6.137 1.00 97.44 89 LEU A CA 1
ATOM 697 C C . LEU A 1 89 ? -0.914 -2.884 5.512 1.00 97.44 89 LEU A C 1
ATOM 699 O O . LEU A 1 89 ? -0.355 -3.125 4.448 1.00 97.44 89 LEU A O 1
ATOM 703 N N . CYS A 1 90 ? -1.672 -3.788 6.137 1.00 96.56 90 CYS A N 1
ATOM 704 C CA . CYS A 1 90 ? -1.893 -5.143 5.631 1.00 96.56 90 CYS A CA 1
ATOM 705 C C . CYS A 1 90 ? -2.582 -5.145 4.256 1.00 96.56 90 CYS A C 1
ATOM 707 O O . CYS A 1 90 ? -2.056 -5.705 3.297 1.00 96.56 90 CYS A O 1
ATOM 709 N N . TYR A 1 91 ? -3.730 -4.473 4.130 1.00 96.50 91 TYR A N 1
ATOM 710 C CA . TYR A 1 91 ? -4.445 -4.399 2.857 1.00 96.50 91 TYR A CA 1
ATOM 711 C C . TYR A 1 91 ? -3.662 -3.623 1.801 1.00 96.50 91 TYR A C 1
ATOM 713 O O . TYR A 1 91 ? -3.655 -4.034 0.647 1.00 96.50 91 TYR A O 1
ATOM 721 N N . GLY A 1 92 ? -2.983 -2.540 2.184 1.00 96.00 92 GLY A N 1
ATOM 722 C CA . GLY A 1 92 ? -2.115 -1.774 1.296 1.00 96.00 92 GLY A CA 1
ATOM 723 C C . GLY A 1 92 ? -1.068 -2.662 0.635 1.00 96.00 92 GLY A C 1
ATOM 724 O O . GLY A 1 92 ? -0.994 -2.675 -0.586 1.00 96.00 92 GLY A O 1
ATOM 725 N N . LEU A 1 93 ? -0.359 -3.488 1.415 1.00 94.94 93 LEU A N 1
ATOM 726 C CA . LEU A 1 93 ? 0.600 -4.460 0.880 1.00 94.94 93 LEU A CA 1
ATOM 727 C C . LEU A 1 93 ? -0.055 -5.477 -0.058 1.00 94.94 93 LEU A C 1
ATOM 729 O O . LEU A 1 93 ? 0.473 -5.753 -1.128 1.00 94.94 93 LEU A O 1
ATOM 733 N N . ILE A 1 94 ? -1.221 -6.017 0.302 1.00 95.31 94 ILE A N 1
ATOM 734 C CA . ILE A 1 94 ? -1.929 -6.986 -0.548 1.00 95.31 94 ILE A CA 1
ATOM 735 C C . ILE A 1 94 ? -2.294 -6.365 -1.904 1.00 95.31 94 ILE A C 1
ATOM 737 O O . ILE A 1 94 ? -2.069 -6.982 -2.944 1.00 95.31 94 ILE A O 1
ATOM 741 N N . PHE A 1 95 ? -2.846 -5.148 -1.912 1.00 94.94 95 PHE A N 1
ATOM 742 C CA . PHE A 1 95 ? -3.212 -4.463 -3.155 1.00 94.94 95 PHE A CA 1
ATOM 743 C C . PHE A 1 95 ? -1.998 -4.023 -3.961 1.00 94.94 95 PHE A C 1
ATOM 745 O O . PHE A 1 95 ? -2.047 -4.071 -5.187 1.00 94.94 95 PHE A O 1
ATOM 752 N N . HIS A 1 96 ? -0.927 -3.632 -3.282 1.00 93.88 96 HIS A N 1
ATOM 753 C CA . HIS A 1 96 ? 0.346 -3.298 -3.890 1.00 93.88 96 HIS A CA 1
ATOM 754 C C . HIS A 1 96 ? 0.910 -4.488 -4.684 1.00 93.88 96 HIS A C 1
ATOM 756 O O . HIS A 1 96 ? 1.047 -4.412 -5.901 1.00 93.88 96 HIS A O 1
ATOM 762 N N . LEU A 1 97 ? 1.093 -5.643 -4.037 1.00 91.31 97 LEU A N 1
ATOM 763 C CA . LEU A 1 97 ? 1.562 -6.862 -4.709 1.00 91.31 97 LEU A CA 1
ATOM 764 C C . LEU A 1 97 ? 0.592 -7.342 -5.788 1.00 91.31 97 LEU A C 1
ATOM 766 O O . LEU A 1 97 ? 1.008 -7.882 -6.808 1.00 91.31 97 LEU A O 1
ATOM 770 N N . GLY A 1 98 ? -0.715 -7.175 -5.561 1.00 90.75 98 GLY A N 1
ATOM 771 C CA . GLY A 1 98 ? -1.735 -7.499 -6.552 1.00 90.75 98 GLY A CA 1
ATOM 772 C C . GLY A 1 98 ? -1.595 -6.651 -7.818 1.00 90.75 98 GLY A C 1
ATOM 773 O O . GLY A 1 98 ? -1.723 -7.174 -8.922 1.00 90.75 98 GLY A O 1
ATOM 774 N N . ALA A 1 99 ? -1.290 -5.362 -7.672 1.00 90.50 99 ALA A N 1
ATOM 775 C CA . ALA A 1 99 ? -1.021 -4.465 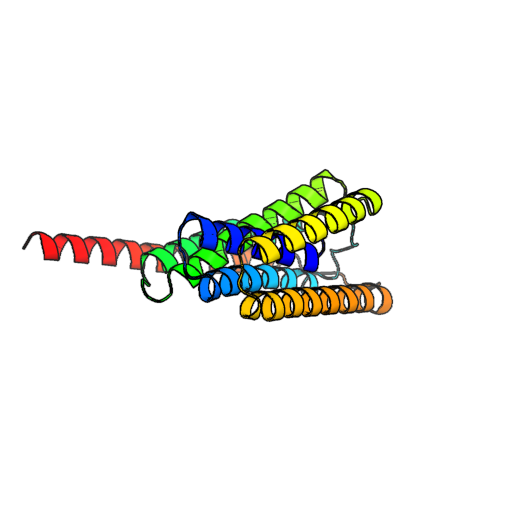-8.790 1.00 90.50 99 ALA A CA 1
ATOM 776 C C . ALA A 1 99 ? 0.283 -4.832 -9.515 1.00 90.50 99 ALA A C 1
ATOM 778 O O . ALA A 1 99 ? 0.328 -4.850 -10.746 1.00 90.50 99 ALA A O 1
ATOM 779 N N . ASP A 1 100 ? 1.315 -5.225 -8.779 1.00 86.94 100 ASP A N 1
ATOM 780 C CA . ASP A 1 100 ? 2.544 -5.743 -9.372 1.00 86.94 100 ASP A CA 1
ATOM 781 C C . ASP A 1 100 ? 2.350 -7.062 -10.114 1.00 86.94 100 ASP A C 1
ATOM 783 O O . ASP A 1 100 ? 2.844 -7.214 -11.231 1.00 86.94 100 ASP A O 1
ATOM 787 N N . ALA A 1 101 ? 1.533 -7.971 -9.582 1.00 87.38 101 ALA A N 1
ATOM 788 C CA . ALA A 1 101 ? 1.158 -9.199 -10.273 1.00 87.38 101 ALA A CA 1
ATOM 789 C C . ALA A 1 101 ? 0.390 -8.911 -11.575 1.00 87.38 101 ALA A C 1
ATOM 791 O O . ALA A 1 101 ? 0.622 -9.580 -12.583 1.00 87.38 101 ALA A O 1
ATOM 792 N N . ILE A 1 102 ? -0.483 -7.894 -11.589 1.00 87.38 102 ILE A N 1
ATOM 793 C CA . ILE A 1 102 ? -1.152 -7.421 -12.814 1.00 87.38 102 ILE A CA 1
ATOM 794 C C . ILE A 1 102 ? -0.122 -6.865 -13.805 1.00 87.38 102 ILE A C 1
ATOM 796 O O . ILE A 1 102 ? -0.168 -7.208 -14.986 1.00 87.38 102 ILE A O 1
ATOM 800 N N . GLY A 1 103 ? 0.824 -6.043 -13.342 1.00 85.50 103 GLY A N 1
ATOM 801 C CA . GLY A 1 103 ? 1.907 -5.516 -14.176 1.00 85.50 103 GLY A CA 1
ATOM 802 C C . GLY A 1 103 ? 2.741 -6.627 -14.818 1.00 85.50 103 GLY A C 1
ATOM 803 O O . GLY A 1 103 ? 2.948 -6.615 -16.033 1.00 85.50 103 GLY A O 1
ATOM 804 N N . ALA A 1 104 ? 3.129 -7.627 -14.025 1.00 84.06 104 ALA A N 1
ATOM 805 C CA . ALA A 1 104 ? 3.864 -8.801 -14.482 1.00 84.06 104 ALA A CA 1
ATOM 806 C C . ALA A 1 104 ? 3.062 -9.637 -15.493 1.00 84.06 104 ALA A C 1
ATOM 808 O O . ALA A 1 104 ? 3.609 -10.045 -16.518 1.00 84.06 104 ALA A O 1
ATOM 809 N N . PHE A 1 105 ? 1.762 -9.846 -15.256 1.00 86.00 105 PHE A N 1
ATOM 810 C CA . PHE A 1 105 ? 0.869 -10.546 -16.188 1.00 86.00 105 PHE A CA 1
ATOM 811 C C . PHE A 1 105 ? 0.746 -9.825 -17.538 1.00 86.00 105 PHE A C 1
ATOM 813 O O . PHE A 1 105 ? 0.676 -10.463 -18.584 1.00 86.00 105 PHE A O 1
ATOM 820 N N . LEU A 1 106 ? 0.764 -8.491 -17.526 1.00 84.00 106 LEU A N 1
ATOM 821 C CA . LEU A 1 106 ? 0.744 -7.658 -18.731 1.00 84.00 106 LEU A CA 1
ATOM 822 C C . LEU A 1 106 ? 2.130 -7.470 -19.361 1.00 84.00 106 LEU A C 1
ATOM 824 O O . LEU A 1 106 ? 2.280 -6.650 -20.269 1.00 84.00 106 LEU A O 1
ATOM 828 N N . HIS A 1 107 ? 3.142 -8.197 -18.877 1.00 82.38 107 HIS A N 1
ATOM 829 C CA . HIS A 1 107 ? 4.535 -8.091 -19.313 1.00 82.38 107 HIS A CA 1
ATOM 830 C C . HIS A 1 107 ? 5.067 -6.652 -19.296 1.00 82.38 107 HIS A C 1
ATOM 832 O O . HIS A 1 107 ? 5.887 -6.284 -20.135 1.00 82.38 107 HIS A O 1
ATOM 838 N N . TYR A 1 108 ? 4.557 -5.827 -18.377 1.00 78.19 108 TYR A N 1
ATOM 839 C CA . TYR A 1 108 ? 4.882 -4.406 -18.259 1.00 78.19 108 TYR A CA 1
ATOM 840 C C . TYR A 1 108 ? 4.778 -3.619 -19.584 1.00 78.19 108 TYR A C 1
ATOM 842 O O . TYR A 1 108 ? 5.463 -2.614 -19.772 1.00 78.19 108 TYR A O 1
ATOM 850 N N . GLN A 1 109 ? 3.908 -4.038 -20.515 1.00 79.88 109 GLN A N 1
ATOM 851 C CA . GLN A 1 109 ? 3.722 -3.320 -21.777 1.00 79.88 109 GLN A CA 1
ATOM 852 C C . GLN A 1 109 ? 3.130 -1.930 -21.517 1.00 79.88 109 GLN A C 1
ATOM 854 O O . GLN A 1 109 ? 2.039 -1.796 -20.954 1.00 79.88 109 GLN A O 1
ATOM 859 N N . ILE A 1 110 ? 3.857 -0.894 -21.948 1.00 81.88 110 ILE A N 1
ATOM 860 C CA . ILE A 1 110 ? 3.559 0.512 -21.637 1.00 81.88 110 ILE A CA 1
ATOM 861 C C . ILE A 1 110 ? 2.144 0.903 -22.072 1.00 81.88 110 ILE A C 1
ATOM 863 O O . ILE A 1 110 ? 1.450 1.572 -21.311 1.00 81.88 110 ILE A O 1
ATOM 867 N N . ASP A 1 111 ? 1.682 0.445 -23.237 1.00 84.19 111 ASP A N 1
ATOM 868 C CA . ASP A 1 111 ? 0.348 0.781 -23.750 1.00 84.19 111 ASP A CA 1
ATOM 869 C C . ASP A 1 111 ? -0.771 0.274 -22.824 1.00 84.19 111 ASP A C 1
ATOM 871 O O . ASP A 1 111 ? -1.720 1.004 -22.520 1.00 84.19 111 ASP A O 1
ATOM 875 N N . TYR A 1 112 ? -0.640 -0.952 -22.302 1.00 85.88 112 TYR A N 1
ATOM 876 C CA . TYR A 1 112 ? -1.601 -1.508 -21.346 1.00 85.88 112 TYR A CA 1
ATOM 877 C C . TYR A 1 112 ? -1.522 -0.814 -19.990 1.00 85.88 112 TYR A C 1
ATOM 879 O O . TYR A 1 112 ? -2.558 -0.496 -19.403 1.00 85.88 112 TYR A O 1
ATOM 887 N N . LEU A 1 113 ? -0.312 -0.532 -19.500 1.00 83.69 113 LEU A N 1
ATOM 888 C CA . LEU A 1 113 ? -0.121 0.188 -18.240 1.00 83.69 113 LEU A CA 1
ATOM 889 C C . LEU A 1 113 ? -0.678 1.615 -18.314 1.00 83.69 113 LEU A C 1
ATOM 891 O O . LEU A 1 113 ? -1.310 2.074 -17.363 1.00 83.69 113 LEU A O 1
ATOM 895 N N . PHE A 1 114 ? -0.517 2.296 -19.449 1.00 83.50 114 PHE A N 1
ATOM 896 C CA . PHE A 1 114 ? -1.104 3.609 -19.693 1.00 83.50 114 PHE A CA 1
ATOM 897 C C . PHE A 1 114 ? -2.635 3.544 -19.733 1.00 83.50 114 PHE A C 1
ATOM 899 O O . PHE A 1 114 ? -3.304 4.339 -19.068 1.00 83.50 114 PHE A O 1
ATOM 906 N N . GLY A 1 115 ? -3.208 2.564 -20.440 1.00 88.44 115 GLY A N 1
ATOM 907 C CA . GLY A 1 115 ? -4.654 2.330 -20.439 1.00 88.44 115 GLY A CA 1
ATOM 908 C C . GLY A 1 115 ? -5.208 2.101 -19.028 1.00 88.44 115 GLY A C 1
ATOM 909 O O . GLY A 1 115 ? -6.206 2.715 -18.642 1.00 88.44 115 GLY A O 1
ATOM 910 N N . LEU A 1 116 ? -4.517 1.291 -18.219 1.00 89.62 116 LEU A N 1
ATOM 911 C CA . LEU A 1 116 ? -4.858 1.070 -16.812 1.00 89.62 116 LEU A CA 1
ATOM 912 C C . LEU A 1 116 ? -4.763 2.352 -15.978 1.00 89.62 116 LEU A C 1
ATOM 914 O O . LEU A 1 116 ? -5.677 2.616 -15.198 1.00 89.62 116 LEU A O 1
ATOM 918 N N . SER A 1 117 ? -3.723 3.175 -16.163 1.00 89.31 117 SER A N 1
ATOM 919 C CA . SER A 1 117 ? -3.597 4.483 -15.498 1.00 89.31 117 SER A CA 1
ATOM 920 C C . SER A 1 117 ? -4.821 5.360 -15.736 1.00 89.31 117 SER A C 1
ATOM 922 O O . SER A 1 117 ? -5.377 5.919 -14.791 1.00 89.31 117 SER A O 1
ATOM 924 N N . VAL A 1 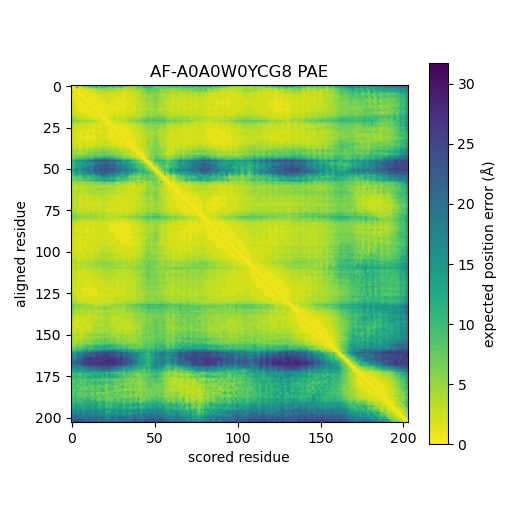118 ? -5.266 5.471 -16.990 1.00 90.50 118 VAL A N 1
ATOM 925 C CA . VAL A 1 118 ? -6.419 6.306 -17.354 1.00 90.50 118 VAL A CA 1
ATOM 926 C C . VAL A 1 118 ? -7.690 5.790 -16.684 1.00 90.50 118 VAL A C 1
ATOM 928 O O . VAL A 1 118 ? -8.407 6.564 -16.048 1.00 90.50 118 VAL A O 1
ATOM 931 N N . ILE A 1 119 ? -7.950 4.483 -16.770 1.00 92.62 119 ILE A N 1
ATOM 932 C CA . ILE A 1 119 ? -9.122 3.856 -16.139 1.00 92.62 119 ILE A CA 1
ATOM 933 C C . ILE A 1 119 ? -9.103 4.085 -14.626 1.00 92.62 119 ILE A C 1
ATOM 935 O O . ILE A 1 119 ? -10.119 4.462 -14.039 1.00 92.62 119 ILE A O 1
ATOM 939 N N . LEU A 1 120 ? -7.947 3.899 -13.995 1.00 93.50 120 LEU A N 1
ATOM 940 C CA . LEU A 1 120 ? -7.787 4.030 -12.556 1.00 93.50 120 LEU A CA 1
ATOM 941 C C . LEU A 1 120 ? -7.968 5.475 -12.082 1.00 93.50 120 LEU A C 1
ATOM 943 O O . LEU A 1 120 ? -8.615 5.697 -11.063 1.00 93.50 120 LEU A O 1
ATOM 947 N N . LEU A 1 121 ? -7.466 6.463 -12.827 1.00 91.12 121 LEU A N 1
ATOM 948 C CA . LEU A 1 121 ? -7.673 7.881 -12.521 1.00 91.12 121 LEU A CA 1
ATOM 949 C C . LEU A 1 121 ? -9.141 8.293 -12.667 1.00 91.12 121 LEU A C 1
ATOM 951 O O . LEU A 1 121 ? -9.655 9.021 -11.817 1.00 91.12 121 LEU A O 1
ATOM 955 N N . LEU A 1 122 ? -9.836 7.808 -13.701 1.00 94.56 122 LEU A N 1
ATOM 956 C CA . LEU A 1 122 ? -11.273 8.046 -13.875 1.00 94.56 122 LEU A CA 1
ATOM 957 C C . LEU A 1 122 ? -12.085 7.400 -12.747 1.00 94.56 122 LEU A C 1
ATOM 959 O O . LEU A 1 122 ? -12.989 8.031 -12.191 1.00 94.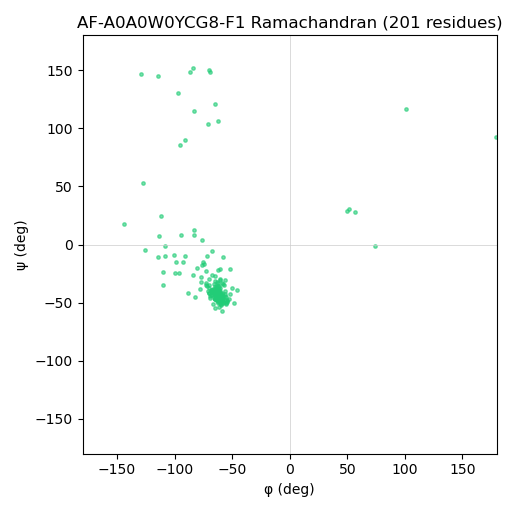56 122 LEU A O 1
ATOM 963 N N . LEU A 1 123 ? -11.738 6.168 -12.369 1.00 95.75 123 LEU A N 1
ATOM 964 C CA . LEU A 1 123 ? -12.370 5.463 -11.259 1.00 95.75 123 LEU A CA 1
ATOM 965 C C . LEU A 1 123 ? -12.113 6.176 -9.928 1.00 95.75 123 LEU A C 1
ATOM 967 O O . LEU A 1 123 ? -13.051 6.381 -9.159 1.00 95.75 123 LEU A O 1
ATOM 971 N N . LEU A 1 124 ? -10.872 6.597 -9.677 1.00 94.69 124 LEU A N 1
ATOM 972 C CA . LEU A 1 124 ? -10.496 7.371 -8.499 1.00 94.69 124 LEU A CA 1
ATOM 973 C C . LEU A 1 124 ? -11.301 8.667 -8.433 1.00 94.69 124 LEU A C 1
ATOM 975 O O . LEU A 1 124 ? -11.915 8.954 -7.407 1.00 94.69 124 LEU A O 1
ATOM 979 N N . TRP A 1 125 ? -11.354 9.418 -9.533 1.00 94.62 125 TRP A N 1
ATOM 980 C CA . TRP A 1 125 ? -12.134 10.648 -9.618 1.00 94.62 125 TRP A CA 1
ATOM 981 C C . TRP A 1 125 ? -13.606 10.410 -9.290 1.00 94.62 125 TRP A C 1
ATOM 983 O O . TRP A 1 125 ? -14.177 11.127 -8.464 1.00 94.62 125 TRP A O 1
ATOM 993 N N . TYR A 1 126 ? -14.212 9.380 -9.878 1.00 96.06 126 TYR A N 1
ATOM 994 C CA . TYR A 1 126 ? -15.604 9.032 -9.620 1.00 96.06 126 TYR A CA 1
ATOM 995 C C . TYR A 1 126 ? -15.841 8.649 -8.152 1.00 96.06 126 TYR A C 1
ATOM 997 O O . TYR A 1 126 ? -16.730 9.203 -7.506 1.00 96.06 126 TYR A O 1
ATOM 1005 N N . VAL A 1 127 ? -15.033 7.739 -7.604 1.00 96.00 127 VAL A N 1
ATOM 1006 C CA . VAL A 1 127 ? -15.174 7.224 -6.232 1.00 96.00 127 VAL A CA 1
ATOM 1007 C C . VAL A 1 127 ? -14.980 8.340 -5.207 1.00 96.00 127 VAL A C 1
ATOM 1009 O O . VAL A 1 127 ? -15.801 8.505 -4.305 1.00 96.00 127 VAL A O 1
ATOM 1012 N N . VAL A 1 128 ? -13.943 9.159 -5.367 1.00 93.44 128 VAL A N 1
ATOM 1013 C CA . VAL A 1 128 ? -13.640 10.256 -4.441 1.00 93.44 128 VAL A CA 1
ATOM 1014 C C . VAL A 1 128 ? -14.746 11.307 -4.468 1.00 93.44 128 VAL A C 1
ATOM 1016 O O . VAL A 1 128 ? -15.242 11.686 -3.411 1.00 93.44 128 VAL A O 1
ATOM 1019 N N . ASN A 1 129 ? -15.198 11.741 -5.647 1.00 92.38 129 ASN A N 1
ATOM 1020 C CA . ASN A 1 129 ? -16.245 12.763 -5.733 1.00 92.38 129 ASN A CA 1
ATOM 1021 C C . ASN A 1 129 ? -17.622 12.263 -5.290 1.00 92.38 129 ASN A C 1
ATOM 1023 O O . ASN A 1 129 ? -18.424 13.055 -4.798 1.00 92.38 129 ASN A O 1
ATOM 1027 N N . LYS A 1 130 ? -17.910 10.969 -5.459 1.00 95.19 130 LYS A N 1
ATOM 1028 C CA . LYS A 1 130 ? -19.190 10.383 -5.056 1.00 95.19 130 LYS A CA 1
ATOM 1029 C C . LYS A 1 130 ? -19.280 10.132 -3.553 1.00 95.19 130 LYS A C 1
ATOM 1031 O O . LYS A 1 130 ? -20.354 10.299 -2.982 1.00 95.19 130 LYS A O 1
ATOM 1036 N N . PHE A 1 131 ? -18.187 9.697 -2.927 1.00 95.19 131 PHE A N 1
ATOM 1037 C CA . PHE A 1 131 ? -18.221 9.165 -1.562 1.00 95.19 131 PHE A CA 1
ATOM 1038 C C . PHE A 1 131 ? -17.467 10.008 -0.528 1.00 95.19 131 PHE A C 1
ATOM 1040 O O . PHE A 1 131 ? -17.626 9.762 0.667 1.00 95.19 131 PHE A O 1
ATOM 1047 N N . MET A 1 132 ? -16.669 11.000 -0.940 1.00 93.75 132 MET A N 1
ATOM 1048 C CA . MET A 1 132 ? -15.888 11.829 -0.019 1.00 93.75 132 MET A CA 1
ATOM 1049 C C . MET A 1 132 ? -16.347 13.285 -0.005 1.00 93.75 132 MET A C 1
ATOM 1051 O O . MET A 1 132 ? -16.699 13.885 -1.016 1.00 93.75 132 MET A O 1
ATOM 1055 N N . ASN A 1 133 ? -16.265 13.897 1.177 1.00 90.12 133 ASN A N 1
ATOM 1056 C CA . ASN A 1 133 ? -16.473 15.334 1.329 1.00 90.12 133 ASN A CA 1
ATOM 1057 C C . ASN A 1 133 ? -15.316 16.129 0.705 1.00 90.12 133 ASN A C 1
ATOM 1059 O O . ASN A 1 133 ? -14.158 15.715 0.797 1.00 90.12 133 ASN A O 1
ATOM 1063 N N . LYS A 1 134 ? -15.605 17.344 0.208 1.00 86.50 134 LYS A N 1
ATOM 1064 C CA . LYS A 1 134 ? -14.631 18.248 -0.447 1.00 86.50 134 LYS A CA 1
ATOM 1065 C C . LYS A 1 134 ? -13.296 18.394 0.297 1.00 86.50 134 LYS A C 1
ATOM 1067 O O . LYS A 1 134 ? -12.243 18.421 -0.333 1.00 86.50 134 LYS A O 1
ATOM 1072 N N . ARG A 1 135 ? -13.323 18.448 1.636 1.00 84.00 135 ARG A N 1
ATOM 1073 C CA . ARG A 1 135 ? -12.110 18.546 2.471 1.00 84.00 135 ARG A CA 1
ATOM 1074 C C . ARG A 1 135 ? -11.168 17.350 2.286 1.00 84.00 135 ARG A C 1
ATOM 1076 O O . ARG A 1 135 ? -9.958 17.540 2.262 1.00 84.00 135 ARG A O 1
ATOM 1083 N N . TYR A 1 136 ? -11.707 16.138 2.169 1.00 85.94 136 TYR A N 1
ATOM 1084 C CA . TYR A 1 136 ? -10.911 14.931 1.942 1.00 85.94 136 TYR A CA 1
ATOM 1085 C C . TYR A 1 136 ? -10.454 14.814 0.490 1.00 85.94 136 TYR A C 1
ATOM 1087 O O . TYR A 1 136 ? -9.342 14.351 0.264 1.00 85.94 136 TYR A O 1
ATOM 1095 N N . CYS A 1 137 ? -11.249 15.295 -0.472 1.00 87.50 137 CYS A N 1
ATOM 1096 C CA . CYS A 1 137 ? -10.862 15.299 -1.884 1.00 87.50 137 CYS A CA 1
ATOM 1097 C C . CYS A 1 137 ? -9.540 16.046 -2.112 1.00 87.50 137 CYS A C 1
ATOM 1099 O O . CYS A 1 137 ? -8.681 15.542 -2.824 1.00 87.50 137 CYS A O 1
ATOM 1101 N N . ILE A 1 138 ? -9.341 17.205 -1.470 1.00 86.38 138 ILE A N 1
ATOM 1102 C CA . ILE A 1 138 ? -8.090 17.979 -1.592 1.00 86.38 138 ILE A CA 1
ATOM 1103 C C . ILE A 1 138 ? -6.889 17.162 -1.103 1.00 86.38 138 ILE A C 1
ATOM 1105 O O . ILE A 1 138 ? -5.879 17.086 -1.792 1.00 86.38 138 ILE A O 1
ATOM 1109 N N . VAL A 1 139 ? -7.009 16.529 0.069 1.00 86.25 139 VAL A N 1
ATOM 1110 C CA . VAL A 1 139 ? -5.929 15.715 0.650 1.00 86.25 139 VAL A CA 1
ATOM 1111 C C . VAL A 1 139 ? -5.607 14.522 -0.247 1.00 86.25 139 VAL A C 1
ATOM 1113 O O . VAL A 1 139 ? -4.442 14.249 -0.498 1.00 86.25 139 VAL A O 1
ATOM 1116 N N . ILE A 1 140 ? -6.634 13.852 -0.770 1.00 89.56 140 ILE A N 1
ATOM 1117 C CA . ILE A 1 140 ? -6.496 12.713 -1.681 1.00 89.56 140 ILE A CA 1
ATOM 1118 C C . ILE A 1 140 ? -5.742 13.110 -2.952 1.00 89.56 140 ILE A C 1
ATOM 1120 O O . ILE A 1 140 ? -4.751 12.474 -3.299 1.00 89.56 140 ILE A O 1
ATOM 1124 N N . TRP A 1 141 ? -6.177 14.175 -3.627 1.00 89.06 141 TRP A N 1
ATOM 1125 C CA . TRP A 1 141 ? -5.528 14.628 -4.858 1.00 89.06 141 TRP A CA 1
ATOM 1126 C C . TRP A 1 141 ? -4.110 15.137 -4.612 1.00 89.06 141 TRP A C 1
ATOM 1128 O O . TRP A 1 141 ? -3.230 14.898 -5.434 1.00 89.06 141 TRP A O 1
ATOM 1138 N N . PHE A 1 142 ? -3.863 15.764 -3.460 1.00 87.38 142 PHE A N 1
ATOM 1139 C CA . PHE A 1 142 ? -2.512 16.116 -3.042 1.00 87.38 142 PHE A CA 1
ATOM 1140 C C . PHE A 1 142 ? -1.636 14.869 -2.854 1.00 87.38 142 PHE A C 1
ATOM 1142 O O . PHE A 1 142 ? -0.523 14.836 -3.364 1.00 87.38 142 PHE A O 1
ATOM 1149 N N . SER A 1 143 ? -2.133 13.812 -2.202 1.00 85.75 143 SER A N 1
ATOM 1150 C CA . SER A 1 143 ? -1.397 12.546 -2.074 1.00 85.75 143 SER A CA 1
ATOM 1151 C C . SER A 1 143 ? -1.073 11.927 -3.436 1.00 85.75 143 SER A C 1
ATOM 1153 O O . SER A 1 143 ? 0.070 11.550 -3.662 1.00 85.75 143 SER A O 1
ATOM 1155 N N . VAL A 1 144 ? -2.029 11.885 -4.369 1.00 86.88 144 VAL A N 1
ATOM 1156 C CA . VAL A 1 144 ? -1.798 11.381 -5.739 1.00 86.88 144 VAL A CA 1
ATOM 1157 C C . VAL A 1 144 ? -0.727 12.200 -6.460 1.00 86.88 144 VAL A C 1
ATOM 1159 O O . VAL A 1 144 ? 0.150 11.631 -7.109 1.00 86.88 144 VAL A O 1
ATOM 1162 N N . PHE A 1 145 ? -0.765 13.527 -6.320 1.00 86.62 145 PHE A N 1
ATOM 1163 C CA . PHE A 1 145 ? 0.243 14.416 -6.893 1.00 86.62 145 PHE A CA 1
ATOM 1164 C C . PHE A 1 145 ? 1.641 14.136 -6.329 1.00 86.62 145 PHE A C 1
ATOM 1166 O O . PHE A 1 145 ? 2.588 14.008 -7.099 1.00 86.62 145 PHE A O 1
ATOM 1173 N N . ILE A 1 146 ? 1.770 13.977 -5.007 1.00 87.56 146 ILE A N 1
ATOM 1174 C CA . ILE A 1 146 ? 3.049 13.631 -4.370 1.00 87.56 146 ILE A CA 1
ATOM 1175 C C . ILE A 1 146 ? 3.574 12.288 -4.886 1.00 87.56 146 ILE A C 1
ATOM 1177 O O . ILE A 1 146 ? 4.743 12.201 -5.242 1.00 87.56 146 ILE A O 1
ATOM 1181 N N . TYR A 1 147 ? 2.723 11.267 -4.993 1.00 86.56 147 TYR A N 1
ATOM 1182 C CA . TYR A 1 147 ? 3.127 9.960 -5.522 1.00 86.56 147 TYR A CA 1
ATOM 1183 C C . TYR A 1 147 ? 3.560 10.032 -6.991 1.00 86.56 147 TYR A C 1
ATOM 1185 O O . TYR A 1 147 ? 4.571 9.447 -7.360 1.00 86.56 147 TYR A O 1
ATOM 1193 N N . SER A 1 148 ? 2.860 10.827 -7.804 1.00 83.81 148 SER A N 1
ATOM 1194 C CA . SER A 1 148 ? 3.235 11.065 -9.206 1.00 83.81 148 SER A CA 1
ATOM 1195 C C . SER A 1 148 ? 4.577 11.793 -9.327 1.00 83.81 148 SER A C 1
ATOM 1197 O O . SER A 1 148 ? 5.355 11.537 -10.243 1.00 83.81 148 SER A O 1
ATOM 1199 N N . LEU A 1 149 ? 4.864 12.710 -8.399 1.00 84.25 149 LEU A N 1
ATOM 1200 C CA . LEU A 1 149 ? 6.143 13.408 -8.343 1.00 84.25 149 LEU A CA 1
ATOM 1201 C C . LEU A 1 149 ? 7.283 12.453 -7.955 1.00 84.25 149 LEU A C 1
ATOM 1203 O O . LEU A 1 149 ? 8.366 12.544 -8.527 1.00 84.25 149 LEU A O 1
ATOM 1207 N N . ILE A 1 150 ? 7.038 11.530 -7.019 1.00 82.06 150 ILE A N 1
ATOM 1208 C CA . 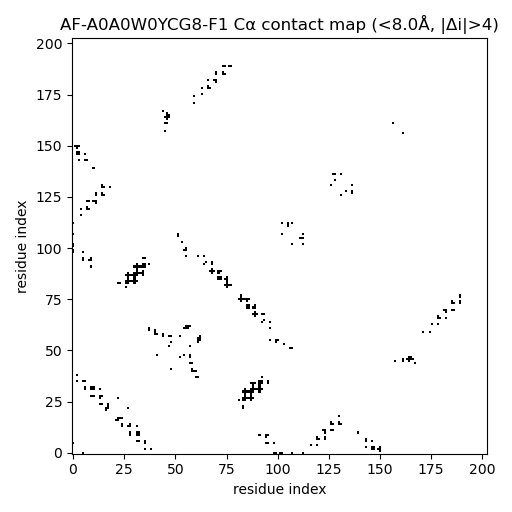ILE A 1 150 ? 8.007 10.494 -6.633 1.00 82.06 150 ILE A CA 1
ATOM 1209 C C . ILE A 1 150 ? 8.296 9.568 -7.821 1.00 82.06 150 ILE A C 1
ATOM 1211 O O . ILE A 1 150 ? 9.468 9.382 -8.139 1.00 82.06 150 ILE A O 1
ATOM 1215 N N . ASP A 1 151 ? 7.265 9.084 -8.526 1.00 78.44 151 ASP A N 1
ATOM 1216 C CA . ASP A 1 151 ? 7.417 8.294 -9.762 1.00 78.44 151 ASP A CA 1
ATOM 1217 C C . ASP A 1 151 ? 8.310 9.014 -10.782 1.00 78.44 151 ASP A C 1
ATOM 1219 O O . ASP A 1 151 ? 9.246 8.436 -11.337 1.00 78.44 151 ASP A O 1
ATOM 1223 N N . PHE A 1 152 ? 8.053 10.307 -11.005 1.00 77.06 152 PHE A N 1
ATOM 1224 C CA . PHE A 1 152 ? 8.838 11.116 -11.934 1.00 77.06 152 PHE A CA 1
ATOM 1225 C C . PHE A 1 152 ? 10.318 11.191 -11.528 1.00 77.06 152 PHE A C 1
ATOM 1227 O O . PHE A 1 152 ? 11.200 11.015 -12.373 1.00 77.06 152 PHE A O 1
ATOM 1234 N N . PHE A 1 153 ? 10.607 11.420 -10.244 1.00 74.50 153 PHE A N 1
ATOM 1235 C CA . PHE A 1 153 ? 11.984 11.453 -9.748 1.00 74.50 153 PHE A CA 1
ATOM 1236 C C . PHE A 1 153 ? 12.666 10.085 -9.815 1.00 74.50 153 PHE A C 1
ATOM 1238 O O . PHE A 1 153 ? 13.832 10.021 -10.199 1.00 74.50 153 PHE A O 1
ATOM 1245 N N . GLN A 1 154 ? 11.958 9.001 -9.496 1.00 71.25 154 GLN A N 1
ATOM 1246 C CA . GLN A 1 154 ? 12.485 7.640 -9.586 1.00 71.25 154 GLN A CA 1
ATOM 1247 C C . GLN A 1 154 ? 12.843 7.283 -11.033 1.00 71.25 154 GLN A C 1
ATOM 1249 O O . GLN A 1 154 ? 13.947 6.808 -11.292 1.00 71.25 154 GLN A O 1
ATOM 1254 N N . MET A 1 155 ? 11.975 7.612 -11.994 1.00 68.88 155 MET A N 1
ATOM 1255 C CA . MET A 1 155 ? 12.252 7.436 -13.422 1.00 68.88 155 MET A CA 1
ATOM 1256 C C . MET A 1 155 ? 13.473 8.252 -13.873 1.00 68.88 155 MET A C 1
ATOM 1258 O O . MET A 1 155 ? 14.324 7.739 -14.599 1.00 68.88 155 MET A O 1
ATOM 1262 N N . TYR A 1 156 ? 13.592 9.505 -13.423 1.00 68.94 156 TYR A N 1
ATOM 1263 C CA . TYR A 1 156 ? 14.741 10.357 -13.734 1.00 68.94 156 TYR A CA 1
ATOM 1264 C C . TYR A 1 156 ? 16.054 9.785 -13.172 1.00 68.94 156 TYR A C 1
ATOM 1266 O O . TYR A 1 156 ? 17.050 9.702 -13.890 1.00 68.94 156 TYR A O 1
ATOM 1274 N N . ILE A 1 157 ? 16.062 9.347 -11.909 1.00 66.12 157 ILE A N 1
ATOM 1275 C CA . ILE A 1 157 ? 17.240 8.747 -11.264 1.00 66.12 157 ILE A CA 1
ATOM 1276 C C . ILE A 1 157 ? 17.649 7.454 -11.981 1.00 66.12 157 ILE A C 1
ATOM 1278 O O . ILE A 1 157 ? 18.824 7.294 -12.317 1.00 66.12 157 ILE A O 1
ATOM 1282 N N . ASN A 1 158 ? 16.688 6.577 -12.279 1.00 63.06 158 ASN A N 1
ATOM 1283 C CA . ASN A 1 158 ? 16.944 5.317 -12.978 1.00 63.06 158 ASN A CA 1
ATOM 1284 C C . ASN A 1 158 ? 17.510 5.544 -14.389 1.00 63.06 158 ASN A C 1
ATOM 1286 O O . ASN A 1 158 ? 18.448 4.857 -14.786 1.00 63.06 158 ASN A O 1
ATOM 1290 N N . TYR A 1 159 ? 17.004 6.536 -15.129 1.00 62.12 159 TYR A N 1
ATOM 1291 C CA . TYR A 1 159 ? 17.469 6.830 -16.489 1.00 62.12 159 TYR A CA 1
ATOM 1292 C C . TYR A 1 159 ? 18.888 7.425 -16.538 1.00 62.12 159 TYR A C 1
ATOM 1294 O O . TYR A 1 159 ? 19.648 7.119 -17.455 1.00 62.12 159 TYR A O 1
ATOM 1302 N N . PHE A 1 160 ? 19.264 8.279 -15.577 1.00 58.00 160 PHE A N 1
ATOM 1303 C CA . PHE A 1 160 ? 20.521 9.040 -15.650 1.00 58.00 160 PHE A CA 1
ATOM 1304 C C . PHE A 1 160 ? 21.686 8.467 -14.834 1.00 58.00 160 PHE A C 1
ATOM 1306 O O . PHE A 1 160 ? 22.834 8.772 -15.156 1.00 58.00 160 PHE A O 1
ATOM 1313 N N . VAL A 1 161 ? 21.435 7.684 -13.779 1.00 56.41 161 VAL A N 1
ATOM 1314 C CA . VAL A 1 161 ? 22.474 7.391 -12.771 1.00 56.41 161 VAL A CA 1
ATOM 1315 C C . VAL A 1 161 ? 22.968 5.937 -12.793 1.00 56.41 161 VAL A C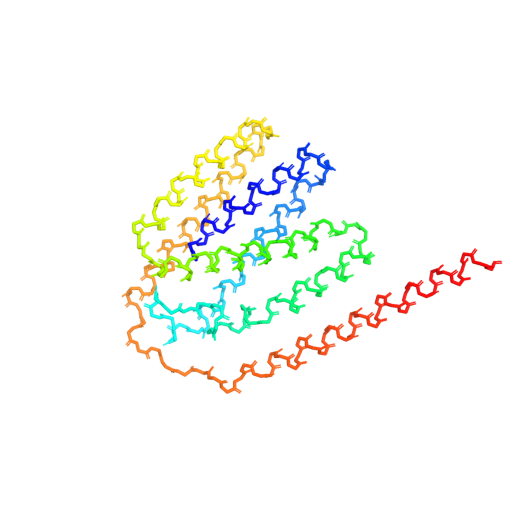 1
ATOM 1317 O O . VAL A 1 161 ? 24.107 5.692 -12.398 1.00 56.41 161 VAL A O 1
ATOM 1320 N N . PHE A 1 162 ? 22.197 4.964 -13.290 1.00 56.56 162 PHE A N 1
ATOM 1321 C CA . PHE A 1 162 ? 22.432 3.557 -12.918 1.00 56.56 162 PHE A CA 1
ATOM 1322 C C . PHE A 1 162 ? 22.579 2.557 -14.074 1.00 56.56 162 PHE A C 1
ATOM 1324 O O . PHE A 1 162 ? 21.999 1.480 -14.064 1.00 56.56 162 PHE A O 1
ATOM 1331 N N . SER A 1 163 ? 23.483 2.839 -15.016 1.00 47.59 163 SER A N 1
ATOM 1332 C CA . SER A 1 163 ? 23.946 1.853 -16.011 1.00 47.59 163 SER A CA 1
ATOM 1333 C C . SER A 1 163 ? 24.939 0.801 -15.472 1.00 47.59 163 SER A C 1
ATOM 1335 O O . SER A 1 163 ? 25.445 0.006 -16.258 1.00 47.59 163 SER A O 1
ATOM 1337 N N . ASN A 1 164 ? 25.249 0.784 -14.164 1.00 47.03 164 ASN A N 1
ATOM 1338 C CA . ASN A 1 164 ? 26.372 0.003 -13.609 1.00 47.03 164 ASN A CA 1
ATOM 1339 C C . ASN A 1 164 ? 26.157 -0.619 -12.212 1.00 47.03 164 ASN A C 1
ATOM 1341 O O . ASN A 1 164 ? 27.130 -0.999 -11.559 1.00 47.03 164 ASN A O 1
ATOM 1345 N N . ALA A 1 165 ? 24.929 -0.747 -11.711 1.00 50.50 165 ALA A N 1
ATOM 1346 C CA . ALA A 1 165 ? 24.723 -1.397 -10.418 1.00 50.50 165 ALA A CA 1
ATOM 1347 C C . ALA A 1 165 ? 24.681 -2.925 -10.598 1.00 50.50 165 ALA A C 1
ATOM 1349 O O . ALA A 1 165 ? 23.785 -3.458 -11.232 1.00 50.50 165 ALA A O 1
ATOM 1350 N N . TYR A 1 166 ? 25.654 -3.643 -10.043 1.00 48.44 166 TYR A N 1
ATOM 1351 C CA . TYR A 1 166 ? 25.552 -5.082 -9.803 1.00 48.44 166 TYR A CA 1
ATOM 1352 C C . TYR A 1 166 ? 25.930 -5.368 -8.353 1.00 48.44 166 TYR A C 1
ATOM 1354 O O . TYR A 1 166 ? 26.851 -4.750 -7.816 1.00 48.44 166 TYR A O 1
ATOM 1362 N N . ASN A 1 167 ? 25.260 -6.391 -7.815 1.00 48.97 167 ASN A N 1
ATOM 1363 C CA . ASN A 1 167 ? 25.430 -7.078 -6.528 1.00 48.97 167 ASN A CA 1
ATOM 1364 C C . ASN A 1 167 ? 24.438 -6.665 -5.437 1.00 48.97 167 ASN A C 1
ATOM 1366 O O . ASN A 1 167 ? 24.499 -5.546 -4.952 1.00 48.97 167 ASN A O 1
ATOM 1370 N N . TYR A 1 168 ? 23.615 -7.624 -4.989 1.00 49.00 168 TYR A N 1
ATOM 1371 C CA . TYR A 1 168 ? 23.696 -8.222 -3.644 1.00 49.00 168 TYR A CA 1
ATOM 1372 C C . TYR A 1 168 ? 22.600 -9.290 -3.434 1.00 49.00 168 TYR A C 1
ATOM 1374 O O . TYR A 1 168 ? 21.514 -9.012 -2.949 1.00 49.00 168 TYR A O 1
ATOM 1382 N N . THR A 1 169 ? 22.893 -10.563 -3.715 1.00 53.38 169 THR A N 1
ATOM 1383 C CA . THR A 1 169 ? 21.985 -11.691 -3.399 1.00 53.38 169 THR A CA 1
ATOM 1384 C C . THR A 1 169 ? 22.265 -12.344 -2.039 1.00 53.38 169 THR A C 1
ATOM 1386 O O . THR A 1 169 ? 21.408 -13.047 -1.505 1.00 53.38 169 THR A O 1
ATOM 1389 N N . ALA A 1 170 ? 23.429 -12.087 -1.429 1.00 52.06 170 ALA A N 1
ATOM 1390 C CA . ALA A 1 170 ? 23.895 -12.815 -0.244 1.00 52.06 170 ALA A CA 1
ATOM 1391 C C . ALA A 1 170 ? 23.213 -12.432 1.089 1.00 52.06 170 ALA A C 1
ATOM 1393 O O . ALA A 1 170 ? 23.291 -13.216 2.029 1.00 52.06 170 ALA A O 1
ATOM 1394 N N . TRP A 1 171 ? 22.541 -11.276 1.193 1.00 55.12 171 TRP A N 1
ATOM 1395 C CA . TRP A 1 171 ? 21.907 -10.807 2.445 1.00 55.12 171 TRP A CA 1
ATOM 1396 C C . TRP A 1 171 ? 20.386 -11.035 2.506 1.00 55.12 171 TRP A C 1
ATOM 1398 O O . TRP A 1 171 ? 19.782 -10.892 3.569 1.00 55.12 171 TRP A O 1
ATOM 1408 N N . SER A 1 172 ? 19.766 -11.447 1.396 1.00 61.09 172 SER A N 1
ATOM 1409 C CA . SER A 1 172 ? 18.309 -11.632 1.268 1.00 61.09 172 SER A CA 1
ATOM 1410 C C . SER A 1 172 ? 17.724 -12.673 2.237 1.00 61.09 172 SER A C 1
ATOM 1412 O O . SER A 1 172 ? 16.584 -12.538 2.686 1.00 61.09 172 SER A O 1
ATOM 1414 N N . TRP A 1 173 ? 18.505 -13.688 2.625 1.00 64.31 173 TRP A N 1
ATOM 1415 C CA . TRP A 1 173 ? 18.076 -14.720 3.576 1.00 64.31 173 TRP A CA 1
ATOM 1416 C C . TRP A 1 173 ? 18.098 -14.243 5.038 1.00 64.31 173 TRP A C 1
ATOM 1418 O O . TRP A 1 173 ? 17.293 -14.714 5.841 1.00 64.31 173 TRP A O 1
ATOM 1428 N N . ILE A 1 174 ? 18.966 -13.287 5.401 1.00 76.31 174 ILE A N 1
ATOM 1429 C CA . ILE A 1 174 ? 19.028 -12.739 6.771 1.00 76.31 174 ILE A CA 1
ATOM 1430 C C . ILE A 1 174 ? 17.748 -11.966 7.082 1.00 76.31 174 ILE A C 1
ATOM 1432 O O . ILE A 1 174 ? 17.206 -12.086 8.181 1.00 76.31 174 ILE A O 1
ATOM 1436 N N . VAL A 1 175 ? 17.213 -11.243 6.094 1.00 72.00 175 VAL A N 1
ATOM 1437 C CA . VAL A 1 175 ? 15.925 -10.551 6.224 1.00 72.00 175 VAL A CA 1
ATOM 1438 C C . VAL A 1 175 ? 14.791 -11.546 6.491 1.00 72.00 175 VAL A C 1
ATOM 1440 O O . VAL A 1 175 ? 13.980 -11.303 7.382 1.00 72.00 175 VAL A O 1
ATOM 1443 N N . ALA A 1 176 ? 14.792 -12.709 5.827 1.00 72.19 176 ALA A N 1
ATOM 1444 C CA . ALA A 1 176 ? 13.844 -13.798 6.090 1.00 72.19 176 ALA A CA 1
ATOM 1445 C C . ALA A 1 176 ? 13.858 -14.233 7.560 1.00 72.19 176 ALA A C 1
ATOM 1447 O O . ALA A 1 176 ? 12.815 -14.323 8.207 1.00 72.19 176 ALA A O 1
ATOM 1448 N N . VAL A 1 177 ? 15.058 -14.500 8.086 1.00 79.31 177 VAL A N 1
ATOM 1449 C CA . VAL A 1 177 ? 15.249 -14.989 9.456 1.00 79.31 177 VAL A CA 1
ATOM 1450 C C . VAL A 1 177 ? 14.802 -13.933 10.464 1.00 79.31 177 VAL A C 1
ATOM 1452 O O . VAL A 1 177 ? 14.090 -14.261 11.411 1.00 79.31 177 VAL A O 1
ATOM 1455 N N . ILE A 1 178 ? 15.155 -12.663 10.248 1.00 83.69 178 ILE A N 1
ATOM 1456 C CA . ILE A 1 178 ? 14.735 -11.556 11.116 1.00 83.69 178 ILE A CA 1
ATOM 1457 C C . ILE A 1 178 ? 13.211 -11.410 11.108 1.00 83.69 178 ILE A C 1
ATOM 1459 O O . ILE A 1 178 ? 12.600 -11.356 12.176 1.00 83.69 178 ILE A O 1
ATOM 1463 N N . LEU A 1 179 ? 12.580 -11.384 9.931 1.00 81.50 179 LEU A N 1
ATOM 1464 C CA . LEU A 1 179 ? 11.125 -11.258 9.826 1.00 81.50 179 LEU A CA 1
ATOM 1465 C C . LEU A 1 179 ? 10.405 -12.452 10.459 1.00 81.50 179 LEU A C 1
ATOM 1467 O O . LEU A 1 179 ? 9.391 -12.260 11.128 1.00 81.50 179 LEU A O 1
ATOM 1471 N N . LEU A 1 180 ? 10.942 -13.668 10.319 1.00 83.12 180 LEU A N 1
ATOM 1472 C CA . LEU A 1 180 ? 10.394 -14.861 10.963 1.00 83.12 180 LEU A CA 1
ATOM 1473 C C . LEU A 1 180 ? 10.496 -14.776 12.491 1.00 83.12 180 LEU A C 1
ATOM 1475 O O . LEU A 1 180 ? 9.532 -15.088 13.186 1.00 83.12 180 LEU A O 1
ATOM 1479 N N . LEU A 1 181 ? 11.631 -14.320 13.029 1.00 88.25 181 LEU A N 1
ATOM 1480 C CA . LEU A 1 181 ? 11.793 -14.111 14.470 1.00 88.25 181 LEU A CA 1
ATOM 1481 C C . LEU A 1 181 ? 10.807 -13.062 14.994 1.00 88.25 181 LEU A C 1
ATOM 1483 O O . LEU A 1 181 ? 10.142 -13.303 16.001 1.00 88.25 181 LEU A O 1
ATOM 1487 N N . ILE A 1 182 ? 10.663 -11.935 14.292 1.00 89.31 182 ILE A N 1
ATOM 1488 C CA . ILE A 1 182 ? 9.681 -10.894 14.624 1.00 89.31 182 ILE A CA 1
ATOM 1489 C C . ILE A 1 182 ? 8.264 -11.478 14.607 1.00 89.31 182 ILE A C 1
ATOM 1491 O O . ILE A 1 182 ? 7.512 -11.278 15.562 1.00 89.31 182 ILE A O 1
ATOM 1495 N N . TYR A 1 183 ? 7.913 -12.240 13.570 1.00 86.00 183 TYR A N 1
ATOM 1496 C CA . TYR A 1 183 ? 6.615 -12.899 13.469 1.00 86.00 183 TYR A CA 1
ATOM 1497 C C . TYR A 1 183 ? 6.360 -13.830 14.654 1.00 86.00 183 TYR A C 1
ATOM 1499 O O . TYR A 1 183 ? 5.333 -13.701 15.313 1.00 86.00 183 TYR A O 1
ATOM 1507 N N . CYS A 1 184 ? 7.300 -14.717 14.983 1.00 87.75 184 CYS A N 1
ATOM 1508 C CA . CYS A 1 184 ? 7.169 -15.638 16.112 1.00 87.75 184 CYS A CA 1
ATOM 1509 C C . CYS A 1 184 ? 6.981 -14.900 17.446 1.00 87.75 184 CYS A C 1
ATOM 1511 O O . CYS A 1 184 ? 6.148 -15.303 18.259 1.00 87.75 184 CYS A O 1
ATOM 1513 N N . LEU A 1 185 ? 7.722 -13.809 17.671 1.00 89.94 185 LEU A N 1
ATOM 1514 C CA . LEU A 1 185 ? 7.601 -12.991 18.881 1.00 89.94 185 LEU A CA 1
ATOM 1515 C C . LEU A 1 185 ? 6.228 -12.318 18.977 1.00 89.94 185 LEU A C 1
ATOM 1517 O O . LEU A 1 185 ? 5.586 -12.389 20.026 1.00 89.94 185 LEU A O 1
ATOM 1521 N N . ILE A 1 186 ? 5.757 -11.712 17.885 1.00 87.25 186 ILE A N 1
ATOM 1522 C CA . ILE A 1 186 ? 4.453 -11.041 17.834 1.00 87.25 186 ILE A CA 1
ATOM 1523 C C . ILE A 1 186 ? 3.321 -12.060 17.955 1.00 87.25 186 ILE A C 1
ATOM 1525 O O . ILE A 1 186 ?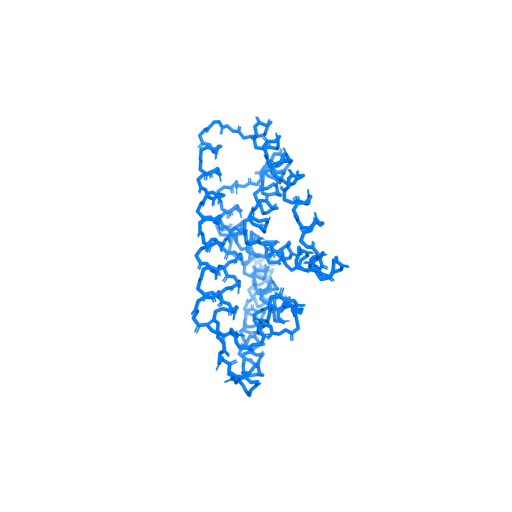 2.394 -11.847 18.730 1.00 87.25 186 ILE A O 1
ATOM 1529 N N . PHE A 1 187 ? 3.410 -13.189 17.255 1.00 85.94 187 PHE A N 1
ATOM 1530 C CA . PHE A 1 187 ? 2.422 -14.260 17.322 1.00 85.94 187 PHE A CA 1
ATOM 1531 C C . PHE A 1 187 ? 2.299 -14.817 18.740 1.00 85.94 187 PHE A C 1
ATOM 1533 O O . PHE A 1 187 ? 1.194 -14.900 19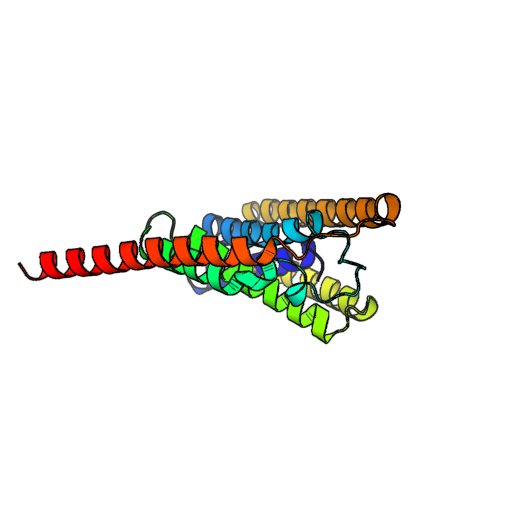.272 1.00 85.94 187 PHE A O 1
ATOM 1540 N N . ARG A 1 188 ? 3.429 -15.127 19.393 1.00 87.38 188 ARG A N 1
ATOM 1541 C CA . ARG A 1 188 ? 3.444 -15.565 20.795 1.00 87.38 188 ARG A CA 1
ATOM 1542 C C . ARG A 1 188 ? 2.818 -14.517 21.708 1.00 87.38 188 ARG A C 1
ATOM 1544 O O . ARG A 1 188 ? 2.017 -14.871 22.567 1.00 87.38 188 ARG A O 1
ATOM 1551 N N . TYR A 1 189 ? 3.187 -13.250 21.536 1.00 86.75 189 TYR A N 1
ATOM 1552 C CA . TYR A 1 189 ? 2.657 -12.156 22.342 1.00 86.75 189 TYR A CA 1
ATOM 1553 C C . TYR A 1 189 ? 1.135 -12.026 22.198 1.00 86.75 189 TYR A C 1
ATOM 1555 O O . TYR A 1 189 ? 0.429 -11.969 23.203 1.00 86.75 189 TYR A O 1
ATOM 1563 N N . VAL A 1 190 ? 0.620 -12.058 20.964 1.00 85.25 190 VAL A N 1
ATOM 1564 C CA . VAL A 1 190 ? -0.823 -12.035 20.692 1.00 85.25 190 VAL A CA 1
ATOM 1565 C C . VAL A 1 190 ? -1.503 -13.246 21.332 1.00 85.25 190 VAL A C 1
ATOM 1567 O O . VAL A 1 190 ? -2.436 -13.054 22.108 1.00 85.25 190 VAL A O 1
ATOM 1570 N N . LEU A 1 191 ? -0.991 -14.459 21.100 1.00 84.31 191 LEU A N 1
ATOM 1571 C CA . LEU A 1 191 ? -1.566 -15.707 21.612 1.00 84.31 191 LEU A CA 1
ATOM 1572 C C . LEU A 1 191 ? -1.643 -15.744 23.144 1.00 84.31 191 LEU A C 1
ATOM 1574 O O . LEU A 1 191 ? -2.708 -16.022 23.687 1.00 84.31 191 LEU A O 1
ATOM 1578 N N . ILE A 1 192 ? -0.538 -15.454 23.841 1.00 81.56 192 ILE A N 1
ATOM 1579 C CA . ILE A 1 192 ? -0.502 -15.447 25.314 1.00 81.56 192 ILE A CA 1
ATOM 1580 C C . ILE A 1 192 ? -1.518 -14.448 25.851 1.00 81.56 192 ILE A C 1
ATOM 1582 O O . ILE A 1 192 ? -2.311 -14.779 26.727 1.00 81.56 192 ILE A O 1
ATOM 1586 N N . SER A 1 193 ? -1.548 -13.251 25.269 1.00 78.19 193 SER A N 1
ATOM 1587 C CA . SER A 1 193 ? -2.453 -12.210 25.729 1.00 78.19 193 SER A CA 1
ATOM 1588 C C . SER A 1 193 ? -3.932 -12.567 25.527 1.00 78.19 193 SER A C 1
ATOM 1590 O O . SER A 1 193 ? -4.765 -12.182 26.338 1.00 78.19 193 SER A O 1
ATOM 1592 N N . SER A 1 194 ? -4.264 -13.343 24.489 1.00 74.75 194 SER A N 1
ATOM 1593 C CA . SER A 1 194 ? -5.622 -13.856 24.275 1.00 74.75 194 SER A CA 1
ATOM 1594 C C . SER A 1 194 ? -6.000 -14.964 25.262 1.00 74.75 194 SER A C 1
ATOM 1596 O O . SER A 1 194 ? -7.163 -15.069 25.639 1.00 74.75 194 SER A O 1
ATOM 1598 N N . ILE A 1 195 ? -5.040 -15.788 25.694 1.00 73.88 195 ILE A N 1
ATOM 1599 C CA . ILE A 1 195 ? -5.272 -16.819 26.717 1.00 73.88 195 ILE A CA 1
ATOM 1600 C C . ILE A 1 195 ? -5.528 -16.162 28.081 1.00 73.88 195 ILE A C 1
ATOM 1602 O O . ILE A 1 195 ? -6.491 -16.519 28.753 1.00 73.88 195 ILE A O 1
ATOM 1606 N N . GLU A 1 196 ? -4.715 -15.178 28.469 1.00 75.00 196 GLU A N 1
ATOM 1607 C CA . GLU A 1 196 ? -4.871 -14.451 29.739 1.00 75.00 196 GLU A CA 1
ATOM 1608 C C . GLU A 1 196 ? -6.196 -13.675 29.818 1.00 75.00 196 GLU A C 1
ATOM 1610 O O . GLU A 1 196 ? -6.839 -13.661 30.867 1.00 75.00 196 GLU A O 1
ATOM 1615 N N . GLU A 1 197 ? -6.638 -13.056 28.718 1.00 69.81 197 GLU A N 1
ATOM 1616 C CA . GLU A 1 197 ? -7.942 -12.381 28.656 1.00 69.81 197 GLU A CA 1
ATOM 1617 C C . GLU A 1 197 ? -9.106 -13.366 28.874 1.00 69.81 197 GLU A C 1
ATOM 1619 O O . GLU A 1 197 ? -10.027 -13.043 29.619 1.00 69.81 197 GLU A O 1
ATOM 1624 N N . ASN A 1 198 ? -9.048 -14.578 28.310 1.00 62.41 198 ASN A N 1
ATOM 1625 C CA . ASN A 1 198 ? -10.108 -15.582 28.478 1.00 62.41 198 ASN A CA 1
ATOM 1626 C C . ASN A 1 198 ? -10.153 -16.178 29.894 1.00 62.41 198 ASN A C 1
ATOM 1628 O O . ASN A 1 198 ? -11.237 -16.336 30.447 1.00 62.41 198 ASN A O 1
ATOM 1632 N N . VAL A 1 199 ? -8.999 -16.452 30.514 1.00 65.44 199 VAL A N 1
ATOM 1633 C CA . VAL A 1 199 ? -8.944 -16.985 31.891 1.00 65.44 199 VAL A CA 1
ATOM 1634 C C . VAL A 1 199 ? -9.534 -15.995 32.903 1.00 65.44 199 VAL A C 1
ATOM 1636 O O . VAL A 1 199 ? -10.212 -16.407 33.837 1.00 65.44 199 VAL A O 1
ATOM 1639 N N . ASN A 1 200 ? -9.336 -14.689 32.704 1.00 58.84 200 ASN A N 1
ATOM 1640 C CA . ASN A 1 200 ? -9.886 -13.657 33.591 1.00 58.84 200 ASN A CA 1
ATOM 1641 C C . ASN A 1 200 ? -11.396 -13.410 33.413 1.00 58.84 200 ASN A C 1
ATOM 1643 O O . ASN A 1 200 ? -11.993 -12.751 34.257 1.00 58.84 200 ASN A O 1
ATOM 1647 N N . ILE A 1 201 ? -12.011 -13.880 32.323 1.00 60.09 201 ILE A N 1
ATOM 1648 C CA . ILE A 1 201 ? -13.469 -13.795 32.114 1.00 60.09 201 ILE A CA 1
ATOM 1649 C C . ILE A 1 201 ? -14.189 -14.962 32.811 1.00 60.09 201 ILE A C 1
ATOM 1651 O O . ILE A 1 201 ? -15.360 -14.836 33.166 1.00 60.09 201 ILE A O 1
ATOM 1655 N N . GLU A 1 202 ? -13.501 -16.090 33.002 1.00 55.28 202 GLU A N 1
ATOM 1656 C CA . GLU A 1 202 ? -14.055 -17.313 33.599 1.00 55.28 202 GLU A CA 1
ATOM 1657 C C . GLU A 1 202 ? -13.887 -17.405 35.132 1.00 55.28 202 GLU A C 1
ATOM 1659 O O . GLU A 1 202 ? -14.484 -18.295 35.742 1.00 55.28 202 GLU A O 1
ATOM 1664 N N . ALA A 1 203 ? -13.102 -16.512 35.750 1.00 53.88 203 ALA A N 1
ATOM 1665 C CA . ALA A 1 203 ? -12.858 -16.434 37.200 1.00 53.88 203 ALA A CA 1
ATOM 1666 C C . ALA A 1 203 ? -13.734 -15.378 37.894 1.00 53.88 203 ALA A C 1
ATOM 1668 O O . ALA A 1 203 ? -14.189 -15.659 39.029 1.00 53.88 203 ALA A O 1
#

Nearest PDB structures (foldseek):
  8fq9-assembly1_A  TM=1.878E-01  e=5.904E+00  Salmonella enterica subsp. enterica serovar Typhimurium

Radius of gyration: 18.98 Å; Cα contacts (8 Å, |Δi|>4): 211; chains: 1; bounding box: 46×36×61 Å

Secondary structure (DSSP, 8-state):
--HHHHHHHHHHHHHHHHHHH---HHHHHHHHHHHGGGGGGGGTSTTT--SSS-HHHH-HHHHHHHHHHHHHHHHHHH-GGGHHHHHHHHHHHHHHHHHHHHHHHTTT-HHHHHHHHHHHHHHHHHHHHHHS-HHHHHHHHHHHHHHHHHHHHHHHHHHHH-S------TTHHHHHHHHHHHHHHHHHHHHHHHHHHHHHHH-

Mean predicted aligned error: 7.28 Å

pLDDT: mean 82.38, std 13.86, range [47.03, 97.44]

Foldseek 3Di:
DALLLLLLLLLLVLLVCCQPVVPDSVLLSQLLNVLSCLCCQCVVQVQVPPVQDQCCPRGLCSVCLQLVLLLLCLVLVPDVVNNNNSPSNNVSSVSNNVVSVVCVVVSVDPVVVVVSVVVSVVSSVCSCVVRHDPVVSVVSVVSSVVSVVVSVVVVVCSVPPDPDDDDDPPCSVVVVVVSVVSSVVSVVVSVVVVVVVVVVVVD

Solvent-accessible surface area (backbone atoms only — not comparable to full-atom values): 10854 Å² total; per-residue (Å²): 94,57,62,35,54,47,42,42,53,30,46,42,52,30,51,52,44,25,67,75,71,69,46,65,47,69,44,23,33,50,17,14,47,56,29,61,58,55,62,55,38,54,75,75,45,50,46,70,58,77,86,76,56,61,57,65,82,70,28,64,54,56,60,44,39,69,59,54,28,50,44,28,42,54,50,23,72,71,38,73,94,48,18,48,30,25,43,13,29,21,52,17,39,54,53,39,53,50,43,36,52,51,25,55,73,56,68,62,42,61,71,60,54,50,53,48,48,53,54,48,52,53,50,34,52,50,50,42,67,73,69,45,57,72,78,53,44,55,55,52,54,50,52,47,50,52,34,44,51,49,44,52,51,52,53,51,47,58,74,76,71,53,96,76,48,73,88,81,76,85,60,58,62,58,54,51,54,51,53,49,51,52,41,52,53,52,51,50,52,52,53,53,53,54,51,54,56,53,55,65,72,78,110

Sequence (203 aa):
MWLAQHAAISIIVATLSHASMRVPFKSLVFGMLLANLIDIDHAFDVGSDNGYANSLTLHIFHIYSGLIASIFYLIALKFSHQRYLFLGLCYGLIFHLGADAIGAFLHYQIDYLFGLSVILLLLLWYVVNKFMNKRYCIVIWFSVFIYSLIDFFQMYINYFVFSNAYNYTAWSWIVAVILLLIYCLIFRYVLISSIEENVNIEA